Protein AF-A0A1Y2DGF4-F1 (afdb_monomer_lite)

Secondary structure (DSSP, 8-state):
-PPPTTHHHHHHHTS--GGG-TTS-HHHHHHHHHHHHHHHTT--------SS---SS-S-TT-TTTT-HHHHHHHHHHHH-TTPPPS-PPPHHHH---HHHHHHHHHHHHTSSPEEEEEESB-TTT-PBP-HHHHHHHHHHH-TTS-EEEEEE-TTTTTTSSGGG--HHHHTT-TTTEEEEE--TTTTT----

Structure (mmCIF, N/CA/C/O backbone):
data_AF-A0A1Y2DGF4-F1
#
_entry.id   AF-A0A1Y2DGF4-F1
#
loop_
_atom_site.group_PDB
_atom_site.id
_atom_site.type_symbol
_atom_site.label_atom_id
_atom_site.label_alt_id
_atom_site.label_comp_id
_atom_site.label_asym_id
_atom_site.label_entity_id
_atom_site.label_seq_id
_atom_site.pdbx_PDB_ins_code
_atom_site.Cartn_x
_atom_site.Cartn_y
_atom_site.Cartn_z
_atom_site.occupancy
_atom_site.B_iso_or_equiv
_atom_site.auth_seq_id
_atom_site.auth_comp_id
_atom_site.auth_asym_id
_atom_site.auth_atom_id
_atom_site.pdbx_PDB_model_num
ATOM 1 N N . MET A 1 1 ? -1.900 -15.152 -44.836 1.00 53.34 1 MET A N 1
ATOM 2 C CA . MET A 1 1 ? -2.342 -15.127 -43.425 1.00 53.34 1 MET A CA 1
ATOM 3 C C . MET A 1 1 ? -1.909 -13.785 -42.849 1.00 53.34 1 MET A C 1
ATOM 5 O O . MET A 1 1 ? -0.739 -13.458 -42.996 1.00 53.34 1 MET A O 1
ATOM 9 N N . ALA A 1 2 ? -2.824 -12.957 -42.339 1.00 61.41 2 ALA A N 1
ATOM 10 C CA . ALA A 1 2 ? -2.456 -11.648 -41.790 1.00 61.41 2 ALA A CA 1
ATOM 11 C C . ALA A 1 2 ? -1.702 -11.831 -40.462 1.00 61.41 2 ALA A C 1
ATOM 13 O O . ALA A 1 2 ? -2.084 -12.678 -39.655 1.00 61.41 2 ALA A O 1
ATOM 14 N N . LEU A 1 3 ? -0.621 -11.075 -40.256 1.00 63.16 3 LEU A N 1
ATOM 15 C CA . LEU A 1 3 ? 0.126 -11.100 -38.997 1.00 63.16 3 LEU A CA 1
ATOM 16 C C . LEU A 1 3 ? -0.765 -10.578 -37.850 1.00 63.16 3 LEU A C 1
ATOM 18 O O . LEU A 1 3 ? -1.555 -9.658 -38.079 1.00 63.16 3 LEU A O 1
ATOM 22 N N . PRO A 1 4 ? -0.632 -11.113 -36.621 1.00 72.31 4 PRO A N 1
ATOM 23 C CA . PRO A 1 4 ? -1.286 -10.559 -35.441 1.00 72.31 4 PRO A CA 1
ATOM 24 C C . PRO A 1 4 ? -1.007 -9.059 -35.292 1.00 72.31 4 PRO A C 1
ATOM 26 O O . PRO A 1 4 ? 0.100 -8.592 -35.575 1.00 72.31 4 PRO A O 1
ATOM 29 N N . ILE A 1 5 ? -2.002 -8.310 -34.815 1.00 71.25 5 ILE A N 1
ATOM 30 C CA . ILE A 1 5 ? -1.935 -6.851 -34.663 1.00 71.25 5 ILE A CA 1
ATOM 31 C C . ILE A 1 5 ? -0.677 -6.450 -33.868 1.00 71.25 5 ILE A C 1
ATOM 33 O O . ILE A 1 5 ? -0.490 -6.837 -32.713 1.00 71.25 5 ILE A O 1
ATOM 37 N N . GLY A 1 6 ? 0.200 -5.657 -34.492 1.00 71.56 6 GLY A N 1
ATOM 38 C CA . GLY A 1 6 ? 1.413 -5.109 -33.878 1.00 71.56 6 GLY A CA 1
ATOM 39 C C . GLY A 1 6 ? 2.637 -6.031 -33.878 1.00 71.56 6 GLY A C 1
ATOM 40 O O . GLY A 1 6 ? 3.663 -5.652 -33.307 1.00 71.56 6 GLY A O 1
ATOM 41 N N . LEU A 1 7 ? 2.563 -7.218 -34.491 1.00 77.56 7 LEU A N 1
ATOM 42 C CA . LEU A 1 7 ? 3.734 -8.077 -34.693 1.00 77.56 7 LEU A CA 1
ATOM 43 C C . LEU A 1 7 ? 4.700 -7.472 -35.725 1.00 77.56 7 LEU A C 1
ATOM 45 O O . LEU A 1 7 ? 5.907 -7.491 -35.522 1.00 77.56 7 LEU A O 1
ATOM 49 N N . ASP A 1 8 ? 4.172 -6.845 -36.773 1.00 82.75 8 ASP A N 1
ATOM 50 C CA . ASP A 1 8 ? 4.922 -6.127 -37.807 1.00 82.75 8 ASP A CA 1
ATOM 51 C C . ASP A 1 8 ? 5.781 -4.987 -37.230 1.00 82.75 8 ASP A C 1
ATOM 53 O O . ASP A 1 8 ? 6.971 -4.875 -37.533 1.00 82.75 8 ASP A O 1
ATOM 57 N N . LYS A 1 9 ? 5.205 -4.171 -36.338 1.00 81.50 9 LYS A N 1
ATOM 58 C CA . LYS A 1 9 ? 5.926 -3.089 -35.655 1.00 81.50 9 LYS A CA 1
ATOM 59 C C . LYS A 1 9 ? 7.019 -3.620 -34.739 1.00 81.50 9 LYS A C 1
ATOM 61 O O . LYS A 1 9 ? 8.071 -2.997 -34.628 1.00 81.50 9 LYS A O 1
ATOM 66 N N . TRP A 1 10 ? 6.775 -4.747 -34.078 1.00 84.06 10 TRP A N 1
ATOM 67 C CA . TRP A 1 10 ? 7.771 -5.362 -33.209 1.00 84.06 10 TRP A CA 1
ATOM 68 C C . TRP A 1 10 ? 8.920 -5.972 -33.999 1.00 84.06 10 TRP A C 1
ATOM 70 O O . TRP A 1 10 ? 10.062 -5.709 -33.644 1.00 84.06 10 TRP A O 1
ATOM 80 N N . ILE A 1 11 ? 8.635 -6.673 -35.101 1.00 86.19 11 ILE A N 1
ATOM 81 C CA . ILE A 1 11 ? 9.662 -7.213 -36.004 1.00 86.19 11 ILE A CA 1
ATOM 82 C C . ILE A 1 11 ? 10.569 -6.079 -36.495 1.00 86.19 11 ILE A C 1
ATOM 84 O O . ILE A 1 11 ? 11.784 -6.163 -36.360 1.00 86.19 11 ILE A O 1
ATOM 88 N N . ARG A 1 12 ? 9.986 -4.964 -36.956 1.00 86.56 12 ARG A N 1
ATOM 89 C CA . ARG A 1 12 ? 10.761 -3.783 -37.383 1.00 86.56 12 ARG A CA 1
ATOM 90 C C . ARG A 1 12 ? 11.595 -3.169 -36.261 1.00 86.56 12 ARG A C 1
ATOM 92 O O . ARG A 1 12 ? 12.632 -2.568 -36.519 1.00 86.56 12 ARG A O 1
ATOM 99 N N . ALA A 1 13 ? 11.147 -3.275 -35.012 1.00 86.12 13 ALA A N 1
ATOM 100 C CA . ALA A 1 13 ? 11.909 -2.773 -33.876 1.00 86.12 13 ALA A CA 1
ATOM 101 C C . ALA A 1 13 ? 13.149 -3.624 -33.561 1.00 86.12 13 ALA A C 1
ATOM 103 O O . ALA A 1 13 ? 14.100 -3.079 -32.999 1.00 86.12 13 ALA A O 1
ATOM 104 N N . GLN A 1 14 ? 13.151 -4.906 -33.948 1.00 90.19 14 GLN A N 1
ATOM 105 C CA . GLN A 1 14 ? 14.301 -5.808 -33.821 1.00 90.19 14 GLN A CA 1
ATOM 106 C C . GLN A 1 14 ? 15.325 -5.639 -34.960 1.00 90.19 14 GLN A C 1
ATOM 108 O O . GLN A 1 14 ? 16.339 -6.323 -34.979 1.00 90.19 14 GLN A O 1
ATOM 113 N N . GLU A 1 15 ? 15.110 -4.738 -35.922 1.00 90.94 15 GLU A N 1
ATOM 114 C CA . GLU A 1 15 ? 16.105 -4.497 -36.972 1.00 90.94 15 GLU A CA 1
ATOM 115 C C . GLU A 1 15 ? 17.301 -3.690 -36.439 1.00 90.94 15 GLU A C 1
ATOM 117 O O . GLU A 1 15 ? 17.084 -2.608 -35.877 1.00 90.94 15 GLU A O 1
ATOM 122 N N . PRO A 1 16 ? 18.551 -4.142 -36.668 1.00 90.31 16 PRO A N 1
ATOM 123 C CA . PRO A 1 16 ? 19.740 -3.395 -36.280 1.00 90.31 16 PRO A CA 1
ATOM 124 C C . PRO A 1 16 ? 19.754 -1.968 -36.838 1.00 90.31 16 PRO A C 1
ATOM 126 O O . PRO A 1 16 ? 19.434 -1.731 -38.013 1.00 90.31 16 PRO A O 1
ATOM 129 N N . ARG A 1 17 ? 20.136 -1.002 -36.000 1.00 89.25 17 ARG A N 1
ATOM 130 C CA . ARG A 1 17 ? 20.116 0.431 -36.337 1.00 89.25 17 ARG A CA 1
ATOM 131 C C . ARG A 1 17 ? 21.494 1.040 -36.498 1.00 89.25 17 ARG A C 1
ATOM 133 O O . ARG A 1 17 ? 21.627 1.964 -37.303 1.00 89.25 17 ARG A O 1
ATOM 140 N N . LEU A 1 18 ? 22.512 0.509 -35.826 1.00 86.56 18 LEU A N 1
ATOM 141 C CA . LEU A 1 18 ? 23.878 1.022 -35.894 1.00 86.56 18 LEU A CA 1
ATOM 142 C C . LEU A 1 18 ? 24.395 1.193 -37.339 1.00 86.56 18 LEU A C 1
ATOM 144 O O . LEU A 1 18 ? 24.960 2.252 -37.632 1.00 86.56 18 LEU A O 1
ATOM 148 N N . PRO A 1 19 ? 24.138 0.267 -38.296 1.00 84.94 19 PRO A N 1
ATOM 149 C CA . PRO A 1 19 ? 24.599 0.428 -39.679 1.00 84.94 19 PRO A CA 1
ATOM 150 C C . PRO A 1 19 ? 24.060 1.682 -40.386 1.00 84.94 19 PRO A C 1
ATOM 152 O O . PRO A 1 19 ? 24.674 2.160 -41.342 1.00 84.94 19 PRO A O 1
ATOM 155 N N . LYS A 1 20 ? 22.926 2.219 -39.917 1.00 85.88 20 LYS A N 1
ATOM 156 C CA . LYS A 1 20 ? 22.228 3.385 -40.478 1.00 85.88 20 LYS A CA 1
ATOM 157 C C . LYS A 1 20 ? 22.642 4.708 -39.804 1.00 85.88 20 LYS A C 1
ATOM 159 O O . LYS A 1 20 ? 22.136 5.754 -40.191 1.00 85.88 20 LYS A O 1
ATOM 164 N N . MET A 1 21 ? 23.550 4.686 -38.819 1.00 85.62 21 MET A N 1
ATOM 165 C CA . MET A 1 21 ? 23.861 5.830 -37.939 1.00 85.62 21 MET A CA 1
ATOM 166 C C . MET A 1 21 ? 25.305 6.338 -38.043 1.00 85.62 21 MET A C 1
ATOM 168 O O . MET A 1 21 ? 25.884 6.799 -37.060 1.00 85.62 21 MET A O 1
ATOM 172 N N . ARG A 1 22 ? 25.903 6.275 -39.238 1.00 81.00 22 ARG A N 1
ATOM 173 C CA . ARG A 1 22 ? 27.315 6.646 -39.461 1.00 81.00 22 ARG A CA 1
ATOM 174 C C . ARG A 1 22 ? 27.638 8.079 -39.018 1.00 81.00 22 ARG A C 1
ATOM 176 O O . ARG A 1 22 ? 28.658 8.277 -38.358 1.00 81.00 22 ARG A O 1
ATOM 183 N N . ASP A 1 23 ? 26.723 9.013 -39.271 1.00 90.19 23 ASP A N 1
ATOM 184 C CA . ASP A 1 23 ? 26.892 10.448 -38.993 1.00 90.19 23 ASP A CA 1
ATOM 185 C C . ASP A 1 23 ? 26.327 10.891 -37.630 1.00 90.19 23 ASP A C 1
ATOM 187 O O . ASP A 1 23 ? 26.356 12.072 -37.287 1.00 90.19 23 ASP A O 1
ATOM 191 N N . ALA A 1 24 ? 25.797 9.959 -36.830 1.00 90.38 24 ALA A N 1
ATOM 192 C CA . ALA A 1 24 ? 25.250 10.282 -35.518 1.00 90.38 24 ALA A CA 1
ATOM 193 C C . ALA A 1 24 ? 26.368 10.519 -34.478 1.00 90.38 24 ALA A C 1
ATOM 195 O O . ALA A 1 24 ? 27.429 9.886 -34.552 1.00 90.38 24 ALA A O 1
ATOM 196 N N . PRO A 1 25 ? 26.134 11.371 -33.459 1.00 95.19 25 PRO A N 1
ATOM 197 C CA . PRO A 1 25 ? 27.077 11.551 -32.361 1.00 95.19 25 PRO A CA 1
ATOM 198 C C . PRO A 1 25 ? 27.416 10.229 -31.660 1.00 95.19 25 PRO A C 1
ATOM 200 O O . PRO A 1 25 ? 26.565 9.348 -31.522 1.00 95.19 25 PRO A O 1
ATOM 203 N N . VAL A 1 26 ? 28.652 10.124 -31.157 1.00 92.31 26 VAL A N 1
ATOM 204 C CA . VAL A 1 26 ? 29.209 8.903 -30.539 1.00 92.31 26 VAL A CA 1
ATOM 205 C C . VAL A 1 26 ? 28.278 8.306 -29.481 1.00 92.31 26 VAL A C 1
ATOM 207 O O . VAL A 1 26 ? 28.041 7.105 -29.502 1.00 92.31 26 VAL A O 1
ATOM 210 N N . PHE A 1 27 ? 27.693 9.139 -28.617 1.00 94.12 27 PHE A N 1
ATOM 211 C CA . PHE A 1 27 ? 26.750 8.697 -27.586 1.00 94.12 27 PHE A CA 1
ATOM 212 C C . PHE A 1 27 ? 25.595 7.854 -28.153 1.00 94.12 27 PHE A C 1
ATOM 214 O O . PHE A 1 27 ? 25.332 6.758 -27.664 1.00 94.12 27 PHE A O 1
ATOM 221 N N . TYR A 1 28 ? 24.939 8.331 -29.214 1.00 92.62 28 TYR A N 1
ATOM 222 C CA . TYR A 1 28 ? 23.804 7.631 -29.818 1.00 92.62 28 TYR A CA 1
ATOM 223 C C . TYR A 1 28 ? 24.230 6.347 -30.528 1.00 92.62 28 TYR A C 1
ATOM 225 O O . TYR A 1 28 ? 23.486 5.371 -30.514 1.00 92.62 28 TYR A O 1
ATOM 233 N N . ARG A 1 29 ? 25.434 6.324 -31.110 1.00 91.75 29 ARG A N 1
ATOM 234 C CA . ARG A 1 29 ? 25.989 5.110 -31.723 1.00 91.75 29 ARG A CA 1
ATOM 235 C C . ARG A 1 29 ? 26.278 4.042 -30.670 1.00 91.75 29 ARG A C 1
ATOM 237 O O . ARG A 1 29 ? 25.837 2.916 -30.845 1.00 91.75 29 ARG A O 1
ATOM 244 N N . ASN A 1 30 ? 26.907 4.404 -29.552 1.00 92.12 30 ASN A N 1
ATOM 245 C CA . ASN A 1 30 ? 27.190 3.468 -28.455 1.00 92.12 30 ASN A CA 1
ATOM 246 C C . ASN A 1 30 ? 25.897 2.928 -27.817 1.00 92.12 30 ASN A C 1
ATOM 248 O O . ASN A 1 30 ? 25.802 1.751 -27.457 1.00 92.12 30 ASN A O 1
ATOM 252 N N . LEU A 1 31 ? 24.877 3.786 -27.693 1.00 91.94 31 LEU A N 1
ATOM 253 C CA . LEU A 1 31 ? 23.556 3.371 -27.232 1.00 91.94 31 LEU A CA 1
ATOM 254 C C . LEU A 1 31 ? 22.938 2.346 -28.193 1.00 91.94 31 LEU A C 1
ATOM 256 O O . LEU A 1 31 ? 22.483 1.295 -27.752 1.00 91.94 31 LEU A O 1
ATOM 260 N N . GLU A 1 32 ? 22.941 2.626 -29.496 1.00 93.19 32 GLU A N 1
ATOM 261 C CA . GLU A 1 32 ? 22.335 1.743 -30.498 1.00 93.19 32 GLU A CA 1
ATOM 262 C C . GLU A 1 32 ? 23.140 0.462 -30.729 1.00 93.19 32 GLU A C 1
ATOM 264 O O . GLU A 1 32 ? 22.536 -0.565 -30.994 1.00 93.19 32 GLU A O 1
ATOM 269 N N . GLU A 1 33 ? 24.456 0.466 -30.517 1.00 91.69 33 GLU A N 1
ATOM 270 C CA . GLU A 1 33 ? 25.280 -0.748 -30.450 1.00 91.69 33 GLU A CA 1
ATOM 271 C C . GLU A 1 33 ? 24.840 -1.665 -29.295 1.00 91.69 33 GLU A C 1
ATOM 273 O O . GLU A 1 33 ? 24.605 -2.859 -29.490 1.00 91.69 33 GLU A O 1
ATOM 278 N N . THR A 1 34 ? 24.620 -1.097 -28.103 1.00 90.56 34 THR A N 1
ATOM 279 C CA . THR A 1 34 ? 24.113 -1.848 -26.940 1.00 90.56 34 THR A CA 1
ATOM 280 C C . THR A 1 34 ? 22.689 -2.368 -27.176 1.00 90.56 34 THR A C 1
ATOM 282 O O . THR A 1 34 ? 22.331 -3.467 -26.748 1.00 90.56 34 THR A O 1
ATOM 285 N N . LEU A 1 35 ? 21.844 -1.582 -27.851 1.00 92.00 35 LEU A N 1
ATOM 286 C CA . LEU A 1 35 ? 20.483 -1.994 -28.194 1.00 92.00 35 LEU A CA 1
ATOM 287 C C . LEU A 1 35 ? 20.460 -3.028 -29.327 1.00 92.00 35 LEU A C 1
ATOM 289 O O . LEU A 1 35 ? 19.627 -3.930 -29.280 1.00 92.00 35 LEU A O 1
ATOM 293 N N . ASP A 1 36 ? 21.373 -2.952 -30.297 1.00 93.31 36 ASP A N 1
ATOM 294 C CA . ASP A 1 36 ? 21.497 -3.908 -31.402 1.00 93.31 36 ASP A CA 1
ATOM 295 C C . ASP A 1 36 ? 21.859 -5.310 -30.900 1.00 93.31 36 ASP A C 1
ATOM 297 O O . ASP A 1 36 ? 21.326 -6.287 -31.425 1.00 93.31 36 ASP A O 1
ATOM 301 N N . ALA A 1 37 ? 22.648 -5.420 -29.825 1.00 91.56 37 ALA A N 1
ATOM 302 C CA . ALA A 1 37 ? 22.869 -6.696 -29.141 1.00 91.56 37 ALA A CA 1
ATOM 303 C C . ALA A 1 37 ? 21.542 -7.327 -28.670 1.00 91.56 37 ALA A C 1
ATOM 305 O O . ALA A 1 37 ? 21.278 -8.499 -28.928 1.00 91.56 37 ALA A O 1
ATOM 306 N N . ARG A 1 38 ? 20.642 -6.531 -28.072 1.00 90.44 38 ARG A N 1
ATOM 307 C CA . ARG A 1 38 ? 19.304 -7.006 -27.665 1.00 90.44 38 ARG A CA 1
ATOM 308 C C . ARG A 1 38 ? 18.395 -7.304 -28.855 1.00 90.44 38 ARG A C 1
ATOM 310 O O . ARG A 1 38 ? 17.594 -8.230 -28.782 1.00 90.44 38 ARG A O 1
ATOM 317 N N . ARG A 1 39 ? 18.492 -6.529 -29.937 1.00 92.75 39 ARG A N 1
ATOM 318 C CA . ARG A 1 39 ? 17.731 -6.746 -31.178 1.00 92.75 39 ARG A CA 1
ATOM 319 C C . ARG A 1 39 ? 18.105 -8.057 -31.864 1.00 92.75 39 ARG A C 1
ATOM 321 O O . ARG A 1 39 ? 17.214 -8.776 -32.301 1.00 92.75 39 ARG A O 1
ATOM 328 N N . ALA A 1 40 ? 19.396 -8.392 -31.903 1.00 90.38 40 ALA A N 1
ATOM 329 C CA . ALA A 1 40 ? 19.886 -9.658 -32.450 1.00 90.38 40 ALA A CA 1
ATOM 330 C C . ALA A 1 40 ? 19.311 -10.875 -31.701 1.00 90.38 40 ALA A C 1
ATOM 332 O O . ALA A 1 40 ? 19.017 -11.900 -32.313 1.00 90.38 40 ALA A O 1
ATOM 333 N N . GLU A 1 41 ? 19.076 -10.734 -30.395 1.00 92.62 41 GLU A N 1
ATOM 334 C CA . GLU A 1 41 ? 18.418 -11.737 -29.546 1.00 92.62 41 GLU A CA 1
ATOM 335 C C . GLU A 1 41 ? 16.879 -11.644 -29.555 1.00 92.62 41 GLU A C 1
ATOM 337 O O . GLU A 1 41 ? 16.208 -12.396 -28.851 1.00 92.62 41 GLU A O 1
ATOM 342 N N . ASN A 1 42 ? 16.293 -10.731 -30.338 1.00 88.56 42 ASN A N 1
ATOM 343 C CA . ASN A 1 42 ? 14.861 -10.406 -30.340 1.00 88.56 42 ASN A CA 1
ATOM 344 C C . ASN A 1 42 ? 14.302 -9.993 -28.961 1.00 88.56 42 ASN A C 1
ATOM 346 O O . ASN A 1 42 ? 13.117 -10.164 -28.676 1.00 88.56 42 ASN A O 1
ATOM 350 N N . ASN A 1 43 ? 15.148 -9.436 -28.096 1.00 89.12 43 ASN A N 1
ATOM 351 C CA . ASN A 1 43 ? 14.821 -9.068 -26.720 1.00 89.12 43 ASN A CA 1
ATOM 352 C C . ASN A 1 43 ? 14.674 -7.547 -26.532 1.00 89.12 43 ASN A C 1
ATOM 354 O O . ASN A 1 43 ? 14.657 -7.034 -25.410 1.00 89.12 43 ASN A O 1
ATOM 358 N N . LEU A 1 44 ? 14.578 -6.774 -27.621 1.00 89.25 44 LEU A N 1
ATOM 359 C CA . LEU A 1 44 ? 14.290 -5.352 -27.492 1.00 89.25 44 LEU A CA 1
ATOM 360 C C . LEU A 1 44 ? 12.809 -5.148 -27.146 1.00 89.25 44 LEU A C 1
ATOM 362 O O . LEU A 1 44 ? 11.915 -5.370 -27.970 1.00 89.25 44 LEU A O 1
ATOM 366 N N . ILE A 1 45 ? 12.557 -4.667 -25.929 1.00 84.56 45 ILE A N 1
ATOM 367 C CA . ILE A 1 45 ? 11.222 -4.273 -25.477 1.00 84.56 45 ILE A CA 1
ATOM 368 C C . ILE A 1 45 ? 10.860 -2.929 -26.109 1.00 84.56 45 ILE A C 1
ATOM 370 O O . ILE A 1 45 ? 11.594 -1.949 -25.993 1.00 84.56 45 ILE A O 1
ATOM 374 N N . THR A 1 46 ? 9.697 -2.871 -26.753 1.00 80.75 46 THR A N 1
ATOM 375 C CA . THR A 1 46 ? 9.122 -1.626 -27.263 1.00 80.75 46 THR A CA 1
ATOM 376 C C . THR A 1 46 ? 7.856 -1.265 -26.511 1.00 80.75 46 THR A C 1
ATOM 378 O O . THR 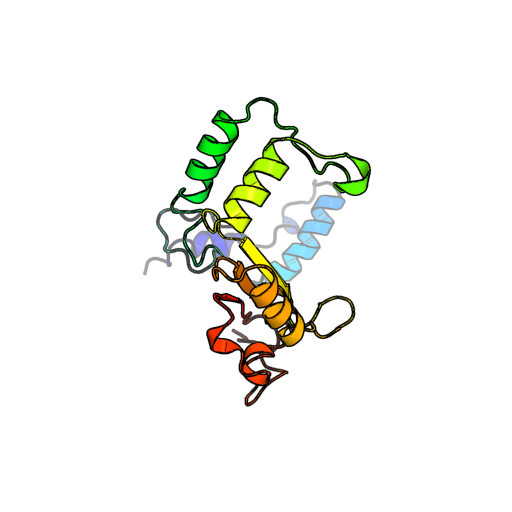A 1 46 ? 6.945 -2.082 -26.368 1.00 80.75 46 THR A O 1
ATOM 381 N N . LEU A 1 47 ? 7.790 -0.013 -26.054 1.00 80.56 47 LEU A N 1
ATOM 382 C CA . LEU A 1 47 ? 6.570 0.548 -25.494 1.00 80.56 47 LEU A CA 1
ATOM 383 C C . LEU A 1 47 ? 5.502 0.593 -26.586 1.00 80.56 47 LEU A C 1
ATOM 385 O O . LEU A 1 47 ? 5.750 1.041 -27.708 1.00 80.56 47 LEU A O 1
ATOM 389 N N . ARG A 1 48 ? 4.306 0.110 -26.258 1.00 74.12 48 ARG A N 1
ATOM 390 C CA . ARG A 1 48 ? 3.159 0.136 -27.162 1.00 74.12 48 ARG A CA 1
ATOM 391 C C . ARG A 1 48 ? 2.049 0.929 -26.511 1.00 74.12 48 ARG A C 1
ATOM 393 O O . ARG A 1 48 ? 1.653 0.627 -25.391 1.00 74.12 48 ARG A O 1
ATOM 400 N N . THR A 1 49 ? 1.506 1.886 -27.246 1.00 73.25 49 THR A N 1
ATOM 401 C CA . THR A 1 49 ? 0.204 2.450 -26.915 1.00 73.25 49 THR A CA 1
ATOM 402 C C . THR A 1 49 ? -0.852 1.433 -27.327 1.00 73.25 49 THR A C 1
ATOM 404 O O . THR A 1 49 ? -0.922 1.022 -28.487 1.00 73.25 49 THR A O 1
ATOM 407 N N . ARG A 1 50 ? -1.640 0.963 -26.362 1.00 68.69 50 ARG A N 1
ATOM 408 C CA . ARG A 1 50 ? -2.825 0.152 -26.638 1.00 68.69 50 ARG A CA 1
ATOM 409 C C . ARG A 1 50 ? -4.049 1.043 -26.484 1.00 68.69 50 ARG A C 1
ATOM 411 O O . ARG A 1 50 ? -4.132 1.811 -25.533 1.00 68.69 50 ARG A O 1
ATOM 418 N N . LYS A 1 51 ? -4.959 0.953 -27.446 1.00 68.12 51 LYS A N 1
ATOM 419 C CA . LYS A 1 51 ? -6.334 1.434 -27.316 1.00 68.12 51 LYS A CA 1
ATOM 420 C C . LYS A 1 51 ? -7.212 0.188 -27.242 1.00 68.12 51 LYS A C 1
ATOM 422 O O . LYS A 1 51 ? -6.915 -0.781 -27.939 1.00 68.12 51 LYS A O 1
ATOM 427 N N . ASP A 1 52 ? -8.211 0.207 -26.368 1.00 73.38 52 ASP A N 1
ATOM 428 C CA . ASP A 1 52 ? -9.254 -0.824 -26.282 1.00 73.38 52 ASP A CA 1
ATOM 429 C C . ASP A 1 52 ? -8.749 -2.240 -25.923 1.00 73.38 52 ASP A C 1
ATOM 431 O O . ASP A 1 52 ? -9.155 -3.236 -26.519 1.00 73.38 52 ASP A O 1
ATOM 435 N N . SER A 1 53 ? -7.842 -2.355 -24.944 1.00 75.38 53 SER A N 1
ATOM 436 C CA . SER A 1 53 ? -7.402 -3.651 -24.403 1.00 75.38 53 SER A CA 1
ATOM 437 C C . SER A 1 53 ? -7.743 -3.790 -22.926 1.00 75.38 53 SER A C 1
ATOM 439 O O . SER A 1 53 ? -7.552 -2.836 -22.178 1.00 75.38 53 SER A O 1
ATOM 441 N N . TYR A 1 54 ? -8.152 -4.988 -22.504 1.00 79.00 54 TYR A N 1
ATOM 442 C CA . TYR A 1 54 ? -8.304 -5.317 -21.087 1.00 79.00 54 TYR A CA 1
ATOM 443 C C . TYR A 1 54 ? -6.978 -5.149 -20.340 1.00 79.00 54 TYR A C 1
ATOM 445 O O . TYR A 1 54 ? -5.922 -5.585 -20.818 1.00 79.00 54 TYR A O 1
ATOM 453 N N . ASP A 1 55 ? -7.054 -4.505 -19.182 1.00 72.12 55 ASP A N 1
ATOM 454 C CA . ASP A 1 55 ? -5.914 -4.251 -18.320 1.00 72.12 55 ASP A CA 1
ATOM 455 C C . ASP A 1 55 ? -5.669 -5.450 -17.398 1.00 72.12 55 ASP A C 1
ATOM 457 O O . ASP A 1 55 ? -6.478 -5.770 -16.533 1.00 72.12 55 ASP A O 1
ATOM 461 N N . PHE A 1 56 ? -4.550 -6.133 -17.625 1.00 73.50 56 PHE A N 1
ATOM 462 C CA . PHE A 1 56 ? -4.064 -7.235 -16.792 1.00 73.50 56 PHE A CA 1
ATOM 463 C C . PHE A 1 56 ? -2.737 -6.883 -16.102 1.00 73.50 56 PHE A C 1
ATOM 465 O O . PHE A 1 56 ? -2.027 -7.778 -15.645 1.00 73.50 56 PHE A O 1
ATOM 472 N N . PHE A 1 57 ? -2.346 -5.606 -16.106 1.00 70.69 57 PHE A N 1
ATOM 473 C CA . PHE A 1 57 ? -1.023 -5.158 -15.663 1.00 70.69 57 PHE A CA 1
ATOM 474 C C . PHE A 1 57 ? -1.082 -4.030 -14.636 1.00 70.69 57 PHE A C 1
ATOM 476 O O . PHE A 1 57 ? -0.091 -3.818 -13.938 1.00 70.69 57 PHE A O 1
ATOM 483 N N . SER A 1 58 ? -2.191 -3.291 -14.556 1.00 69.38 58 SER A N 1
ATOM 484 C CA . SER A 1 58 ? -2.376 -2.278 -13.525 1.00 69.38 58 SER A CA 1
ATOM 485 C C . SER A 1 58 ? -2.416 -2.904 -12.136 1.00 69.38 58 SER A C 1
ATOM 487 O O . SER A 1 58 ? -2.960 -3.988 -11.925 1.00 69.38 58 SER A O 1
ATOM 489 N N . ASN A 1 59 ? -1.845 -2.170 -11.182 1.00 67.44 59 ASN A N 1
ATOM 490 C CA . ASN A 1 59 ? -1.924 -2.481 -9.761 1.00 67.44 59 ASN A CA 1
ATOM 491 C C . ASN A 1 59 ? -3.211 -1.924 -9.119 1.00 67.44 59 ASN A C 1
ATOM 493 O O . ASN A 1 59 ? -3.363 -1.997 -7.902 1.00 67.44 59 ASN A O 1
ATOM 497 N N . ASP A 1 60 ? -4.136 -1.358 -9.903 1.00 74.12 60 ASP A N 1
ATOM 498 C CA . ASP A 1 60 ? -5.423 -0.840 -9.425 1.00 74.12 60 ASP A CA 1
ATOM 499 C C . ASP A 1 60 ? -6.453 -1.966 -9.213 1.00 74.12 60 ASP A C 1
ATOM 501 O O . ASP A 1 60 ? -7.543 -1.985 -9.782 1.00 74.12 60 ASP A O 1
ATOM 505 N N . PHE A 1 61 ? -6.095 -2.947 -8.383 1.00 67.75 61 PHE A N 1
ATOM 506 C CA . PHE A 1 61 ? -6.911 -4.140 -8.124 1.00 67.75 61 PHE A CA 1
ATOM 507 C C . PHE A 1 61 ? -8.297 -3.815 -7.555 1.00 67.75 61 PHE A C 1
ATOM 509 O O . PHE A 1 61 ? -9.250 -4.556 -7.781 1.00 67.75 61 PHE A O 1
ATOM 516 N N . LEU A 1 62 ? -8.401 -2.712 -6.813 1.00 76.56 62 LEU A N 1
ATOM 517 C CA . LEU A 1 62 ? -9.644 -2.241 -6.207 1.00 76.56 62 LEU A CA 1
ATOM 518 C C . LEU A 1 62 ? -10.398 -1.239 -7.085 1.00 76.56 62 LEU A C 1
ATOM 520 O O . LEU A 1 62 ? -11.454 -0.759 -6.678 1.00 76.56 62 LEU A O 1
ATOM 524 N N . SER A 1 63 ? -9.869 -0.913 -8.268 1.00 80.50 63 SER A N 1
ATOM 525 C CA . SER A 1 63 ? -10.440 0.100 -9.157 1.00 80.50 63 SER A CA 1
ATOM 526 C C . SER A 1 63 ? -10.619 1.467 -8.477 1.00 80.50 63 SER A C 1
ATOM 528 O O . SER A 1 63 ? -11.547 2.202 -8.806 1.00 80.50 63 SER A O 1
ATOM 530 N N . LEU A 1 64 ? -9.786 1.822 -7.491 1.00 79.06 64 LEU A N 1
ATOM 531 C CA . LEU A 1 64 ? -9.912 3.093 -6.764 1.00 79.06 64 LEU A CA 1
ATOM 532 C C . LEU A 1 64 ? -9.474 4.276 -7.627 1.00 79.06 64 LEU A C 1
ATOM 534 O O . LEU A 1 64 ? -10.021 5.371 -7.489 1.00 79.06 64 LEU A O 1
ATOM 538 N N . GLU A 1 65 ? -8.511 4.053 -8.522 1.00 81.19 65 GLU A N 1
ATOM 539 C CA . GLU A 1 65 ? -8.104 5.045 -9.514 1.00 81.19 65 GLU A CA 1
ATOM 540 C C . GLU A 1 65 ? -9.129 5.098 -10.649 1.00 81.19 65 GLU A C 1
ATOM 542 O O . GLU A 1 65 ? -9.703 6.160 -10.908 1.00 81.19 65 GLU A O 1
ATOM 547 N N . ALA A 1 66 ? -9.446 3.943 -11.240 1.00 84.38 66 ALA A N 1
ATOM 548 C CA . ALA A 1 66 ? -10.321 3.856 -12.403 1.00 84.38 66 ALA A CA 1
ATOM 549 C C . ALA A 1 66 ? -11.769 4.289 -12.110 1.00 84.38 66 ALA A C 1
ATOM 551 O O . ALA A 1 66 ? -12.424 4.874 -12.974 1.00 84.38 66 ALA A O 1
ATOM 552 N N . SER A 1 67 ? -12.277 4.030 -10.898 1.00 90.06 67 SER A N 1
ATOM 553 C CA . SER A 1 67 ? -13.619 4.472 -10.483 1.00 90.06 67 SER A CA 1
ATOM 554 C C . SER A 1 67 ? -13.714 5.981 -10.283 1.00 90.06 67 SER A C 1
ATOM 556 O O . SER A 1 67 ? -14.812 6.526 -10.308 1.00 90.06 67 SER A O 1
ATOM 558 N N . GLY A 1 68 ? -12.590 6.661 -10.043 1.00 89.19 68 GLY A N 1
ATOM 559 C CA . GLY A 1 68 ? -12.572 8.070 -9.676 1.00 89.19 68 GLY A CA 1
ATOM 560 C C . GLY A 1 68 ? -13.115 8.372 -8.276 1.00 89.19 68 GLY A C 1
ATOM 561 O O . GLY A 1 68 ? -13.035 9.527 -7.874 1.00 89.19 68 GLY A O 1
ATOM 562 N N . MET A 1 69 ? -13.585 7.380 -7.507 1.00 88.25 69 MET A N 1
ATOM 563 C CA . MET A 1 69 ? -14.192 7.599 -6.184 1.00 88.25 69 MET A CA 1
ATOM 564 C C . MET A 1 69 ? -13.236 8.310 -5.225 1.00 88.25 69 MET A C 1
ATOM 566 O O . MET A 1 69 ? -13.612 9.270 -4.559 1.00 88.25 69 MET A O 1
ATOM 570 N N . LEU A 1 70 ? -11.972 7.873 -5.185 1.00 86.62 70 LEU A N 1
ATOM 571 C CA . LEU A 1 70 ? -10.961 8.506 -4.338 1.00 86.62 70 LEU A CA 1
ATOM 572 C C . LEU A 1 70 ? -10.653 9.932 -4.806 1.00 86.62 70 LEU A C 1
ATOM 574 O O . LEU A 1 70 ? -10.436 10.821 -3.990 1.00 86.62 70 LEU A O 1
ATOM 578 N N . ARG A 1 71 ? -10.653 10.156 -6.124 1.00 91.56 71 ARG A N 1
ATOM 579 C CA . ARG A 1 71 ? -10.410 11.470 -6.725 1.00 91.56 71 ARG A CA 1
ATOM 580 C C . ARG A 1 71 ? -11.545 12.446 -6.413 1.00 91.56 71 ARG A C 1
ATOM 582 O O . ARG A 1 71 ? -11.268 13.596 -6.099 1.00 91.56 71 ARG A O 1
ATOM 589 N N . GLU A 1 72 ? -12.792 12.001 -6.509 1.00 93.81 72 GLU A N 1
ATOM 590 C CA . GLU A 1 72 ? -13.974 12.803 -6.181 1.00 93.81 72 GLU A CA 1
ATOM 591 C C . GLU A 1 72 ? -13.988 13.165 -4.697 1.00 93.81 72 GLU A C 1
ATOM 593 O O . GLU A 1 72 ? -13.993 14.351 -4.378 1.00 93.81 72 GLU A O 1
ATOM 598 N N . ALA A 1 73 ? -13.841 12.176 -3.809 1.00 89.94 73 ALA A N 1
ATOM 599 C CA . ALA A 1 73 ? -13.750 12.414 -2.369 1.00 89.94 73 ALA A CA 1
ATOM 600 C C . ALA A 1 73 ? -12.592 13.363 -2.011 1.00 89.94 73 ALA A C 1
ATOM 602 O O . ALA A 1 73 ? -12.742 14.257 -1.183 1.00 89.94 73 ALA A O 1
ATOM 603 N N . PHE A 1 74 ? -11.442 13.213 -2.674 1.00 90.19 74 PHE A N 1
ATOM 604 C CA . PHE A 1 74 ? -10.307 14.114 -2.496 1.00 90.19 74 PHE A CA 1
ATOM 605 C C . PHE A 1 74 ? -10.635 15.551 -2.919 1.00 90.19 74 PHE A C 1
ATOM 607 O O . PHE A 1 74 ? -10.309 16.487 -2.195 1.00 90.19 74 PHE A O 1
ATOM 614 N N . PHE A 1 75 ? -11.286 15.753 -4.068 1.00 92.75 75 PHE A N 1
ATOM 615 C CA . PHE A 1 75 ? -11.659 17.096 -4.518 1.00 92.75 75 PHE A CA 1
ATOM 616 C C . PHE A 1 75 ? -12.740 17.744 -3.650 1.00 92.75 75 PHE A C 1
ATOM 618 O O . PHE A 1 75 ? -12.670 18.951 -3.423 1.00 92.75 75 PHE A O 1
ATOM 625 N N . GLU A 1 76 ? -13.704 16.972 -3.151 1.00 93.06 76 GLU A N 1
ATOM 626 C CA . GLU A 1 76 ? -14.704 17.452 -2.191 1.00 93.06 76 GLU A CA 1
ATOM 627 C C . GLU A 1 76 ? -14.038 17.929 -0.896 1.00 93.06 76 GLU A C 1
ATOM 629 O O . GLU A 1 76 ? -14.300 19.042 -0.441 1.00 93.06 76 GLU A O 1
ATOM 634 N N . GLU A 1 77 ? -13.105 17.144 -0.356 1.00 89.88 77 GLU A N 1
ATOM 635 C CA . GLU A 1 77 ? -12.339 17.508 0.837 1.00 89.88 77 GLU A CA 1
ATOM 636 C C . GLU A 1 77 ? -11.477 18.761 0.584 1.00 89.88 77 GLU A C 1
ATOM 638 O O . GLU A 1 77 ? -11.497 19.711 1.364 1.00 89.88 77 GLU A O 1
ATOM 643 N N . LEU A 1 78 ? -10.783 18.843 -0.558 1.00 89.69 78 LEU A N 1
ATOM 644 C CA . LEU A 1 78 ? -10.015 20.040 -0.924 1.00 89.69 78 LEU A CA 1
ATOM 645 C C . LEU A 1 78 ? -10.884 21.298 -1.038 1.00 89.69 78 LEU A C 1
ATOM 647 O O . LEU A 1 78 ? -10.429 22.390 -0.689 1.00 89.69 78 LEU A O 1
ATOM 651 N N . ALA A 1 79 ? -12.119 21.164 -1.525 1.00 91.06 79 ALA A N 1
ATOM 652 C CA . ALA A 1 79 ? -13.049 22.282 -1.628 1.00 91.06 79 ALA A CA 1
ATOM 653 C C . ALA A 1 79 ? -13.475 22.815 -0.248 1.00 91.06 79 ALA A C 1
ATOM 655 O O . ALA A 1 79 ? -13.722 24.015 -0.117 1.00 91.06 79 ALA A O 1
ATOM 656 N N . LEU A 1 80 ? -13.512 21.957 0.780 1.00 89.31 80 LEU A N 1
ATOM 657 C CA . LEU A 1 80 ? -13.766 22.353 2.170 1.00 89.31 80 LEU A CA 1
ATOM 658 C C . LEU A 1 80 ? -12.569 23.086 2.799 1.00 89.31 80 LEU A C 1
ATOM 660 O O . LEU A 1 80 ? -12.763 23.963 3.642 1.00 89.31 80 LEU A O 1
ATOM 664 N N . TYR A 1 81 ? -11.344 22.785 2.354 1.00 86.69 81 TYR A N 1
ATOM 665 C CA . TYR A 1 81 ? -10.101 23.326 2.917 1.00 86.69 81 TYR A CA 1
ATOM 666 C C . TYR A 1 81 ? -9.225 24.033 1.864 1.00 86.69 81 TYR A C 1
ATOM 668 O O . TYR A 1 81 ? -8.091 23.620 1.619 1.00 86.69 81 TYR A O 1
ATOM 676 N N . PRO A 1 82 ? -9.669 25.162 1.277 1.00 82.56 82 PRO A N 1
ATOM 677 C CA . PRO A 1 82 ? -8.964 25.832 0.175 1.00 82.56 82 PRO A CA 1
ATOM 678 C C . PRO A 1 82 ? -7.586 26.403 0.557 1.00 82.56 82 PRO A C 1
ATOM 680 O O . PRO A 1 82 ? -6.781 26.712 -0.317 1.00 82.56 82 PRO A O 1
ATOM 683 N N . GLY A 1 83 ? -7.306 26.558 1.856 1.00 79.56 83 GLY A N 1
ATOM 684 C CA . GLY A 1 83 ? -6.029 27.045 2.388 1.00 79.56 83 GLY A CA 1
ATOM 685 C C . GLY A 1 83 ? -4.982 25.958 2.653 1.00 79.56 83 GLY A C 1
ATOM 686 O O . GLY A 1 83 ? -3.984 26.238 3.321 1.00 79.56 83 GLY A O 1
ATOM 687 N N . PHE A 1 84 ? -5.206 24.720 2.201 1.00 77.69 84 PHE A N 1
ATOM 688 C CA . PHE A 1 84 ? -4.265 23.623 2.417 1.00 77.69 84 PHE A CA 1
ATOM 689 C C . PHE A 1 84 ? -2.901 23.897 1.762 1.00 77.69 84 PHE A C 1
ATOM 691 O O . PHE A 1 84 ? -2.795 24.493 0.688 1.00 77.69 84 PHE A O 1
ATOM 698 N N . LYS A 1 85 ? -1.825 23.449 2.413 1.00 73.62 85 LYS A N 1
ATOM 699 C CA . LYS A 1 85 ? -0.468 23.535 1.863 1.00 73.62 85 LYS A CA 1
ATOM 700 C C . LYS A 1 85 ? -0.150 22.249 1.109 1.00 73.62 85 LYS A C 1
ATOM 702 O O . LYS A 1 85 ? -0.257 21.163 1.667 1.00 73.62 85 LYS A O 1
ATOM 707 N N . LEU A 1 86 ? 0.275 22.378 -0.146 1.00 74.19 86 LEU A N 1
ATOM 708 C CA . LEU A 1 86 ? 0.812 21.262 -0.922 1.00 74.19 86 LEU A CA 1
ATOM 709 C C . LEU A 1 86 ? 2.278 21.018 -0.552 1.00 74.19 86 LEU A C 1
ATOM 711 O O . LEU A 1 86 ? 3.127 21.881 -0.767 1.00 74.19 86 LEU A O 1
ATOM 715 N N . GLY A 1 87 ? 2.567 19.825 -0.038 1.00 71.75 87 GLY A N 1
ATOM 716 C CA . GLY A 1 87 ? 3.921 19.360 0.254 1.00 71.75 87 GLY A CA 1
ATOM 717 C C . GLY A 1 87 ? 3.997 18.576 1.559 1.00 71.75 87 GLY A C 1
ATOM 718 O O . GLY A 1 87 ? 3.095 18.647 2.389 1.00 71.75 87 GLY A O 1
ATOM 719 N N . SER A 1 88 ? 5.092 17.836 1.744 1.00 63.16 88 SER A N 1
ATOM 720 C CA . SER A 1 88 ? 5.420 17.287 3.059 1.00 63.16 88 SER A CA 1
ATOM 721 C C . SER A 1 88 ? 5.862 18.446 3.940 1.00 63.16 88 SER A C 1
ATOM 723 O O . SER A 1 88 ? 6.991 18.923 3.841 1.00 63.16 88 SER A O 1
ATOM 725 N N . THR A 1 89 ? 4.957 18.913 4.787 1.00 67.62 89 THR A N 1
ATOM 726 C CA . THR A 1 89 ? 5.325 19.649 5.992 1.00 67.62 89 THR A CA 1
ATOM 727 C C . THR A 1 89 ? 6.220 18.760 6.863 1.00 67.62 89 THR A C 1
ATOM 729 O O . THR A 1 89 ? 6.277 17.535 6.683 1.00 67.62 89 THR A O 1
ATOM 732 N N . GLY A 1 90 ? 6.956 19.355 7.794 1.00 72.69 90 GLY A N 1
ATOM 733 C CA . GLY A 1 90 ? 7.594 18.607 8.867 1.00 72.69 90 GLY A CA 1
ATOM 734 C C . GLY A 1 90 ? 6.571 17.788 9.662 1.00 72.69 90 GLY A C 1
ATOM 735 O O . GLY A 1 90 ? 5.354 17.936 9.520 1.00 72.69 90 GLY A O 1
ATOM 736 N N . SER A 1 91 ? 7.066 16.887 10.513 1.00 78.88 91 SER A N 1
ATOM 737 C CA . SER A 1 91 ? 6.199 16.124 11.422 1.00 78.88 91 SER A CA 1
ATOM 738 C C . SER A 1 91 ? 5.310 17.068 12.244 1.00 78.88 91 SER A C 1
ATOM 740 O O . SER A 1 91 ? 5.725 18.191 12.520 1.00 78.88 91 SER A O 1
ATOM 742 N N . ARG A 1 92 ? 4.140 16.615 12.717 1.00 80.69 92 ARG A N 1
ATOM 743 C CA . ARG A 1 92 ? 3.264 17.415 13.605 1.00 80.69 92 ARG A CA 1
ATOM 744 C C . ARG A 1 92 ? 4.008 17.988 14.819 1.00 80.69 92 ARG A C 1
ATOM 746 O O . ARG A 1 92 ? 3.674 19.064 15.298 1.00 80.69 92 ARG A O 1
ATOM 753 N N . LEU A 1 93 ? 5.051 17.293 15.283 1.00 82.38 93 LEU A N 1
ATOM 754 C CA . LEU A 1 93 ? 5.916 17.761 16.366 1.00 82.38 93 LEU A CA 1
ATOM 755 C C . LEU A 1 93 ? 6.705 19.035 16.005 1.00 82.38 93 LEU A C 1
ATOM 757 O O . LEU A 1 93 ? 7.016 19.824 16.890 1.00 82.38 93 LEU A O 1
ATOM 761 N N . LEU A 1 94 ? 7.035 19.227 14.724 1.00 83.38 94 LEU A N 1
ATOM 762 C CA . LEU A 1 94 ? 7.836 20.342 14.208 1.00 83.38 94 LEU A CA 1
ATOM 763 C C . LEU A 1 94 ? 6.980 21.423 13.532 1.00 83.38 94 LEU A C 1
ATOM 765 O O . LEU A 1 94 ? 7.192 22.605 13.786 1.00 83.38 94 LEU A O 1
ATOM 769 N N . ASP A 1 95 ? 6.002 21.030 12.713 1.00 76.19 95 ASP A N 1
ATOM 770 C CA . ASP A 1 95 ? 5.178 21.956 11.918 1.00 76.19 95 ASP A CA 1
ATOM 771 C C . ASP A 1 95 ? 3.887 22.383 12.629 1.00 76.19 95 ASP A C 1
ATOM 773 O O . ASP A 1 95 ? 3.161 23.256 12.147 1.00 76.19 95 ASP A O 1
ATOM 777 N N . GLY A 1 96 ? 3.631 21.815 13.809 1.00 77.62 96 GLY A N 1
ATOM 778 C CA . GLY A 1 96 ? 2.509 22.164 14.664 1.00 77.62 96 GLY A CA 1
ATOM 779 C C . GLY A 1 96 ? 1.209 21.452 14.303 1.00 77.62 96 GLY A C 1
ATOM 780 O O . GLY A 1 96 ? 1.155 20.520 13.500 1.00 77.62 96 GLY A O 1
ATOM 781 N N . ASN A 1 97 ? 0.148 21.893 14.969 1.00 85.75 97 ASN A N 1
ATOM 782 C CA . ASN A 1 97 ? -1.184 21.311 14.909 1.00 85.75 97 ASN A CA 1
ATOM 783 C C . ASN A 1 97 ? -2.176 22.260 14.222 1.00 85.75 97 ASN A C 1
ATOM 785 O O . ASN A 1 97 ? -1.957 23.472 14.218 1.00 85.75 97 ASN A O 1
ATOM 789 N N . ASN A 1 98 ? -3.266 21.730 13.663 1.00 84.12 98 ASN A N 1
ATOM 790 C CA . ASN A 1 98 ? -4.320 22.540 13.052 1.00 84.12 98 ASN A CA 1
ATOM 791 C C . ASN A 1 98 ? -5.719 21.939 13.270 1.00 84.12 98 ASN A C 1
ATOM 793 O O . ASN A 1 98 ? -5.856 20.748 13.546 1.00 84.12 98 ASN A O 1
ATOM 797 N N . ASP A 1 99 ? -6.748 22.774 13.104 1.00 87.94 99 ASP A N 1
ATOM 798 C CA . ASP A 1 99 ? -8.152 22.411 13.347 1.00 87.94 99 ASP A CA 1
ATOM 799 C C . ASP A 1 99 ? -8.638 21.255 12.458 1.00 87.94 99 ASP A C 1
ATOM 801 O O . ASP A 1 99 ? -9.513 20.486 12.856 1.00 87.94 99 ASP A O 1
ATOM 805 N N . TYR A 1 100 ? -8.065 21.105 11.260 1.00 87.38 100 TYR A N 1
ATOM 806 C CA . TYR A 1 100 ? -8.394 20.005 10.353 1.00 87.38 100 TYR A CA 1
ATOM 807 C C . TYR A 1 100 ? -7.944 18.655 10.923 1.00 87.38 100 TYR A C 1
ATOM 809 O O . TYR A 1 100 ? -8.731 17.711 10.947 1.00 87.38 100 TYR A O 1
ATOM 817 N N . ILE A 1 101 ? -6.718 18.577 11.452 1.00 87.88 101 ILE A N 1
ATOM 818 C CA . ILE A 1 101 ? -6.203 17.367 12.106 1.00 87.88 101 ILE A CA 1
ATOM 819 C C . ILE A 1 101 ? -7.060 17.019 13.327 1.00 87.88 101 ILE A C 1
ATOM 821 O O . ILE A 1 101 ? -7.482 15.875 13.445 1.00 87.88 101 ILE A O 1
ATOM 825 N N . GLU A 1 102 ? -7.382 17.993 14.184 1.00 91.19 102 GLU A N 1
ATOM 826 C CA . GLU A 1 102 ? -8.250 17.769 15.355 1.00 91.19 102 GLU A CA 1
ATOM 827 C C . GLU A 1 102 ? -9.645 17.263 14.952 1.00 91.19 102 GLU A C 1
ATOM 829 O O . GLU A 1 102 ? -10.190 16.342 15.563 1.00 91.19 102 GLU A O 1
ATOM 834 N N . THR A 1 103 ? -10.218 17.827 13.885 1.00 92.50 103 THR A N 1
ATOM 835 C CA . THR A 1 103 ? -11.517 17.392 13.352 1.00 92.50 103 THR A CA 1
ATOM 836 C C . THR A 1 103 ? -11.450 15.942 12.884 1.00 92.50 103 THR A C 1
ATOM 838 O O . THR A 1 103 ? -12.262 15.125 13.318 1.00 92.50 103 THR A O 1
ATOM 841 N N . ILE A 1 104 ? -10.446 15.590 12.075 1.00 91.62 104 ILE A N 1
ATOM 842 C CA . ILE A 1 104 ? -10.242 14.212 11.613 1.00 91.62 104 ILE A CA 1
ATOM 843 C C . ILE A 1 104 ? -10.030 13.261 12.792 1.00 91.62 104 ILE A C 1
ATOM 845 O O . ILE A 1 104 ? -10.608 12.178 12.807 1.00 91.62 104 ILE A O 1
ATOM 849 N N . GLU A 1 105 ? -9.234 13.635 13.794 1.00 92.50 105 GLU A N 1
ATOM 850 C CA . GLU A 1 105 ? -8.998 12.803 14.978 1.00 92.50 105 GLU A CA 1
ATOM 851 C C . GLU A 1 105 ? -10.297 12.533 15.744 1.00 92.50 105 GLU A C 1
ATOM 853 O O . GLU A 1 105 ? -10.554 11.397 16.154 1.00 92.50 105 GLU A O 1
ATOM 858 N N . HIS A 1 106 ? -11.163 13.540 15.870 1.00 94.69 106 HIS A N 1
ATOM 859 C CA . HIS A 1 106 ? -12.490 13.366 16.448 1.00 94.69 106 HIS A CA 1
ATOM 860 C C . HIS A 1 106 ? -13.393 12.459 15.607 1.00 94.69 106 HIS A C 1
ATOM 862 O O . HIS A 1 106 ? -14.060 11.589 16.171 1.00 94.69 106 HIS A O 1
ATOM 868 N N . GLU A 1 107 ? -13.422 12.622 14.286 1.00 95.06 107 GLU A N 1
ATOM 869 C CA . GLU A 1 107 ? -14.207 11.767 13.386 1.00 95.06 107 GLU A CA 1
ATOM 870 C C . GLU A 1 107 ? -13.709 10.311 13.409 1.00 95.06 107 GLU A C 1
ATOM 872 O O . GLU A 1 107 ? -14.502 9.368 13.498 1.00 95.06 107 GLU A O 1
ATOM 877 N N . ILE A 1 108 ? -12.389 10.103 13.422 1.00 95.44 108 ILE A N 1
ATOM 878 C CA . ILE A 1 108 ? -11.756 8.789 13.582 1.00 95.44 108 ILE A CA 1
ATOM 879 C C . ILE A 1 108 ? -12.140 8.171 14.931 1.00 95.44 108 ILE A C 1
ATOM 881 O O . ILE A 1 108 ? -12.551 7.011 14.974 1.00 95.44 108 ILE A O 1
ATOM 885 N N . ALA A 1 109 ? -12.065 8.925 16.032 1.00 93.81 109 ALA A N 1
ATOM 886 C CA . ALA A 1 109 ? -12.438 8.43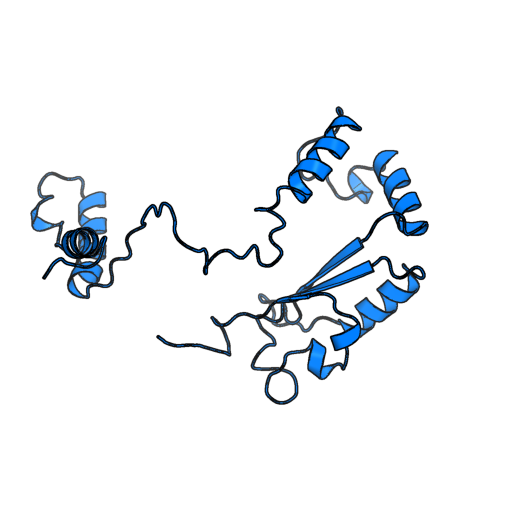3 17.362 1.00 93.81 109 ALA A CA 1
ATOM 887 C C . ALA A 1 109 ? -13.936 8.074 17.460 1.00 93.81 109 ALA A C 1
ATOM 889 O O . ALA A 1 109 ? -14.329 7.161 18.197 1.00 93.81 109 ALA A O 1
ATOM 890 N N . LYS A 1 110 ? -14.788 8.761 16.688 1.00 95.44 110 LYS A N 1
ATOM 891 C CA . LYS A 1 110 ? -16.212 8.431 16.528 1.00 95.44 110 LYS A CA 1
ATOM 892 C C . LYS A 1 110 ? -16.466 7.285 15.545 1.00 95.44 110 LYS A C 1
ATOM 894 O O . LYS A 1 110 ? -17.586 6.779 15.497 1.00 95.44 110 LYS A O 1
ATOM 899 N N . GLY A 1 111 ? -15.459 6.811 14.817 1.00 94.19 111 GLY A N 1
ATOM 900 C CA . GLY A 1 111 ? -15.621 5.772 13.800 1.00 94.19 111 GLY A CA 1
ATOM 901 C C . GLY A 1 111 ? -16.342 6.254 12.540 1.00 94.19 111 GLY A C 1
ATOM 902 O O . GLY A 1 111 ? -16.827 5.433 11.772 1.00 94.19 111 GLY A O 1
ATOM 903 N N . GLU A 1 112 ? -16.425 7.569 12.336 1.00 95.06 112 GLU A N 1
ATOM 904 C CA . GLU A 1 112 ? -17.008 8.199 11.143 1.00 95.06 112 GLU A CA 1
ATOM 905 C C . GLU A 1 112 ? -16.029 8.151 9.957 1.00 95.06 112 GLU A C 1
ATOM 907 O O . GLU A 1 112 ? -16.436 8.214 8.799 1.00 95.06 112 GLU A O 1
ATOM 912 N N . ARG A 1 113 ? -14.732 7.971 10.242 1.00 93.19 113 ARG A N 1
ATOM 913 C CA . ARG A 1 113 ? -13.668 7.785 9.248 1.00 93.19 113 ARG A CA 1
ATOM 914 C C . ARG A 1 113 ? -12.936 6.466 9.469 1.00 93.19 113 ARG A C 1
ATOM 916 O O . ARG A 1 113 ? -12.706 6.053 10.607 1.00 93.19 113 ARG A O 1
ATOM 923 N N . CYS A 1 114 ? -12.541 5.823 8.372 1.00 92.12 114 CYS A N 1
ATOM 924 C CA . CYS A 1 114 ? -11.719 4.615 8.389 1.00 92.12 114 CYS A CA 1
ATOM 925 C C . CYS A 1 114 ? -10.230 4.976 8.312 1.00 92.12 114 CYS A C 1
ATOM 927 O O . CYS A 1 114 ? -9.833 5.798 7.489 1.00 92.12 114 CYS A O 1
ATOM 929 N N . VAL A 1 115 ? -9.403 4.322 9.124 1.00 94.50 115 VAL A N 1
ATOM 930 C CA . VAL A 1 115 ? -7.940 4.407 9.087 1.00 94.50 115 VAL A CA 1
ATOM 931 C C . VAL A 1 115 ? -7.400 3.189 8.348 1.00 94.50 115 VAL A C 1
ATOM 933 O O . VAL A 1 115 ? -7.737 2.055 8.683 1.00 94.50 115 VAL A O 1
ATOM 936 N N . ILE A 1 116 ? -6.553 3.416 7.348 1.00 94.38 116 ILE A N 1
ATOM 937 C CA . ILE A 1 116 ? -5.849 2.348 6.637 1.00 94.38 116 ILE A CA 1
ATOM 938 C C . ILE A 1 116 ? -4.404 2.318 7.128 1.00 94.38 116 ILE A C 1
ATOM 940 O O . ILE A 1 116 ? -3.693 3.317 7.035 1.00 94.38 116 ILE A O 1
ATOM 944 N N . ILE A 1 117 ? -3.975 1.170 7.646 1.00 96.19 117 ILE A N 1
ATOM 945 C CA . ILE A 1 117 ? -2.620 0.937 8.143 1.00 96.19 117 ILE A CA 1
ATOM 946 C C . ILE A 1 117 ? -1.907 0.022 7.149 1.00 96.19 117 ILE A C 1
ATOM 948 O O . ILE A 1 117 ? -2.237 -1.159 7.032 1.00 96.19 117 ILE A O 1
ATOM 952 N N . SER A 1 118 ? -0.934 0.573 6.426 1.00 95.19 118 SER A N 1
ATOM 953 C CA . SER A 1 118 ? -0.170 -0.157 5.410 1.00 95.19 118 SER A CA 1
ATOM 954 C C . SER A 1 118 ? 1.208 -0.548 5.937 1.00 95.19 118 SER A C 1
ATOM 956 O O . SER A 1 118 ? 1.955 0.321 6.386 1.00 95.19 118 SER A O 1
ATOM 958 N N . VAL A 1 119 ? 1.558 -1.835 5.870 1.00 95.12 119 VAL A N 1
ATOM 959 C CA . VAL A 1 119 ? 2.851 -2.359 6.351 1.00 95.12 119 VAL A CA 1
ATOM 960 C C . VAL A 1 119 ? 3.414 -3.438 5.427 1.00 95.12 119 VAL A C 1
ATOM 962 O O . VAL A 1 119 ? 2.666 -4.196 4.814 1.00 95.12 119 VAL A O 1
ATOM 965 N N . GLU A 1 120 ? 4.740 -3.548 5.362 1.00 94.19 120 GLU A N 1
ATOM 966 C CA . GLU A 1 120 ? 5.430 -4.707 4.785 1.00 94.19 120 GLU A CA 1
ATOM 967 C C . GLU A 1 120 ? 5.643 -5.766 5.870 1.00 94.19 120 GLU A C 1
ATOM 969 O O . GLU A 1 120 ? 5.974 -5.440 7.005 1.00 94.19 120 GLU A O 1
ATOM 974 N N . THR A 1 121 ? 5.475 -7.045 5.538 1.00 93.19 121 THR A N 1
ATOM 975 C CA . THR A 1 121 ? 5.714 -8.151 6.490 1.00 93.19 121 THR A CA 1
ATOM 976 C C . THR A 1 121 ? 7.187 -8.430 6.742 1.00 93.19 121 THR A C 1
ATOM 978 O O . THR A 1 121 ? 7.560 -8.807 7.852 1.00 93.19 121 THR A O 1
ATOM 981 N N . VAL A 1 122 ? 8.011 -8.267 5.709 1.00 92.62 122 VAL A N 1
ATOM 982 C CA . VAL A 1 122 ? 9.466 -8.384 5.758 1.00 92.62 122 VAL A CA 1
ATOM 983 C C . VAL A 1 122 ? 10.019 -7.188 5.002 1.00 92.62 122 VAL A C 1
ATOM 985 O O . VAL A 1 122 ? 9.832 -7.097 3.786 1.00 92.62 122 VAL A O 1
ATOM 988 N N . TYR A 1 123 ? 10.671 -6.280 5.724 1.00 89.19 123 TYR A N 1
ATOM 989 C CA . TYR A 1 123 ? 11.179 -5.035 5.159 1.00 89.19 123 TYR A CA 1
ATOM 990 C C . TYR A 1 123 ? 12.346 -5.318 4.216 1.00 89.19 123 TYR A C 1
ATOM 992 O O . TYR A 1 123 ? 13.327 -5.958 4.593 1.00 89.19 123 TYR A O 1
ATOM 1000 N N . SER A 1 124 ? 12.260 -4.835 2.975 1.00 82.31 124 SER A N 1
ATOM 1001 C CA . SER A 1 124 ? 13.183 -5.254 1.911 1.00 82.31 124 SER A CA 1
ATOM 1002 C C . SER A 1 124 ? 14.653 -4.877 2.127 1.00 82.31 124 SER A C 1
ATOM 1004 O O . SER A 1 124 ? 15.522 -5.480 1.502 1.00 82.31 124 SER A O 1
ATOM 1006 N N . MET A 1 125 ? 14.926 -3.844 2.931 1.00 83.12 125 MET A N 1
ATOM 1007 C CA . MET A 1 125 ? 16.283 -3.323 3.129 1.00 83.12 125 MET A CA 1
ATOM 1008 C C . MET A 1 125 ? 17.107 -4.225 4.047 1.00 83.12 125 MET A C 1
ATOM 1010 O O . MET A 1 125 ? 18.157 -4.710 3.633 1.00 83.12 125 MET A O 1
ATOM 1014 N N . ASP A 1 126 ? 16.598 -4.481 5.251 1.00 89.00 126 ASP A N 1
ATOM 1015 C CA . ASP A 1 126 ? 17.334 -5.195 6.301 1.00 89.00 126 ASP A CA 1
ATOM 1016 C C . ASP A 1 126 ? 16.827 -6.631 6.514 1.00 89.00 126 ASP A C 1
ATOM 1018 O O . ASP A 1 126 ? 17.503 -7.455 7.126 1.00 89.00 126 ASP A O 1
ATOM 1022 N N . GLY A 1 127 ? 15.660 -6.970 5.956 1.00 86.12 127 GLY A N 1
ATOM 1023 C CA . GLY A 1 127 ? 15.021 -8.274 6.142 1.00 86.12 127 GLY A CA 1
ATOM 1024 C C . GLY A 1 127 ? 14.322 -8.428 7.494 1.00 86.12 127 GLY A C 1
ATOM 1025 O O . GLY A 1 127 ? 13.924 -9.541 7.844 1.00 86.12 127 GLY A O 1
ATOM 1026 N N . ASP A 1 128 ? 14.159 -7.333 8.239 1.00 93.38 128 ASP A N 1
ATOM 1027 C CA . ASP A 1 128 ? 13.460 -7.321 9.518 1.00 93.38 128 ASP A CA 1
ATOM 1028 C C . ASP A 1 128 ? 11.999 -7.749 9.350 1.00 93.38 128 ASP A C 1
ATOM 1030 O O . ASP A 1 128 ? 11.302 -7.343 8.413 1.00 93.38 128 ASP A O 1
ATOM 1034 N N . ILE A 1 129 ? 11.530 -8.580 10.280 1.00 94.25 129 ILE A N 1
ATOM 1035 C CA . ILE A 1 129 ? 10.152 -9.069 10.301 1.00 94.25 129 ILE A CA 1
ATOM 1036 C C . ILE A 1 129 ? 9.287 -8.071 11.068 1.00 94.25 129 ILE A C 1
ATOM 1038 O O . ILE A 1 129 ? 9.593 -7.700 12.200 1.00 94.25 129 ILE A O 1
ATOM 1042 N N . CYS A 1 130 ? 8.173 -7.673 10.464 1.00 93.62 130 CYS A N 1
ATOM 1043 C CA . CYS A 1 130 ? 7.183 -6.815 11.097 1.00 93.62 130 CYS A CA 1
ATOM 1044 C C . CYS A 1 130 ? 6.550 -7.505 12.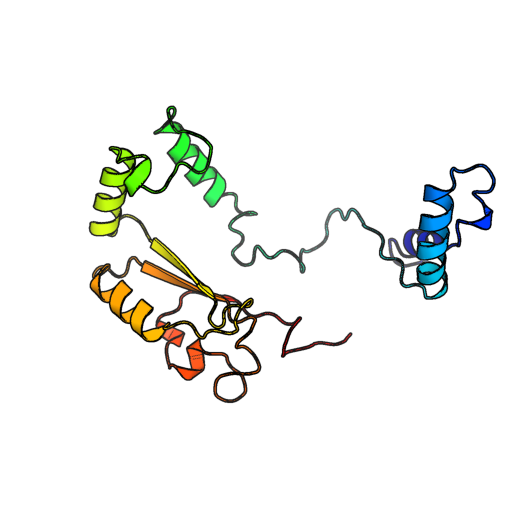318 1.00 93.62 130 CYS A C 1
ATOM 1046 O O . CYS A 1 130 ? 6.066 -8.638 12.217 1.00 93.62 130 CYS A O 1
ATOM 1048 N N . SER A 1 131 ? 6.461 -6.791 13.447 1.00 96.44 131 SER A N 1
ATOM 1049 C CA . SER A 1 131 ? 5.676 -7.179 14.631 1.00 96.44 131 SER A CA 1
ATOM 1050 C C . SER A 1 131 ? 4.162 -7.085 14.377 1.00 96.44 131 SER A C 1
ATOM 1052 O O . SER A 1 131 ? 3.419 -6.414 15.094 1.00 96.44 131 SER A O 1
ATOM 1054 N N . LEU A 1 132 ? 3.679 -7.756 13.329 1.00 96.81 132 LEU A N 1
ATOM 1055 C CA . LEU A 1 132 ? 2.330 -7.575 12.800 1.00 96.81 132 LEU A CA 1
ATOM 1056 C C . LEU A 1 132 ? 1.244 -7.909 13.829 1.00 96.81 132 LEU A C 1
ATOM 1058 O O . LEU A 1 132 ? 0.249 -7.197 13.927 1.00 96.81 132 LEU A O 1
ATOM 1062 N N . LYS A 1 133 ? 1.438 -8.967 14.625 1.00 97.06 133 LYS A N 1
ATOM 1063 C CA . LYS A 1 133 ? 0.475 -9.359 15.663 1.00 97.06 133 LYS A CA 1
ATOM 1064 C C . LYS A 1 133 ? 0.294 -8.262 16.716 1.00 97.06 133 LYS A C 1
ATOM 1066 O O . LYS A 1 133 ? -0.835 -7.899 17.024 1.00 97.06 133 LYS A O 1
ATOM 1071 N N . GLU A 1 134 ? 1.399 -7.706 17.205 1.00 97.19 134 GLU A N 1
ATOM 1072 C CA . GLU A 1 134 ? 1.394 -6.621 18.192 1.00 97.19 134 GLU A CA 1
ATOM 1073 C C . GLU A 1 134 ? 0.754 -5.359 17.603 1.00 97.19 134 GLU A C 1
ATOM 1075 O O . GLU A 1 134 ? -0.072 -4.725 18.250 1.00 97.19 134 GLU A O 1
ATOM 1080 N N . MET A 1 135 ? 1.061 -5.028 16.344 1.00 97.00 135 MET A N 1
ATOM 1081 C CA . MET A 1 135 ? 0.436 -3.900 15.648 1.00 97.00 135 MET A CA 1
ATOM 1082 C C . MET A 1 135 ? -1.083 -4.056 15.528 1.00 97.00 135 MET A C 1
ATOM 1084 O O . MET A 1 135 ? -1.809 -3.097 15.784 1.00 97.00 135 MET A O 1
ATOM 1088 N N . VAL A 1 136 ? -1.575 -5.248 15.174 1.00 96.88 136 VAL A N 1
ATOM 1089 C CA . VAL A 1 136 ? -3.018 -5.536 15.102 1.00 96.88 136 VAL A CA 1
ATOM 1090 C C . VAL A 1 136 ? -3.671 -5.408 16.481 1.00 96.88 136 VAL A C 1
ATOM 1092 O O . VAL A 1 136 ? -4.726 -4.787 16.604 1.00 96.88 136 VAL A O 1
ATOM 1095 N N . GLU A 1 137 ? -3.048 -5.948 17.530 1.00 96.88 137 GLU A N 1
ATOM 1096 C CA . GLU A 1 137 ? -3.547 -5.843 18.909 1.00 96.88 137 GLU A CA 1
ATOM 1097 C C . GLU A 1 137 ? -3.606 -4.383 19.388 1.00 96.88 137 GLU A C 1
ATOM 1099 O O . GLU A 1 137 ? -4.618 -3.947 19.944 1.00 96.88 137 GLU A O 1
ATOM 1104 N N . ILE A 1 138 ? -2.563 -3.599 19.105 1.00 96.44 138 ILE A N 1
ATOM 1105 C CA . ILE A 1 138 ? -2.513 -2.165 19.405 1.00 96.44 138 ILE A CA 1
ATOM 1106 C C . ILE A 1 138 ? -3.604 -1.425 18.632 1.00 96.44 138 ILE A C 1
ATOM 1108 O O . ILE A 1 138 ? -4.366 -0.670 19.231 1.00 96.44 138 ILE A O 1
ATOM 1112 N N . ALA A 1 139 ? -3.737 -1.659 17.326 1.00 95.94 139 ALA A N 1
ATOM 1113 C CA . ALA A 1 139 ? -4.758 -1.004 16.517 1.00 95.94 139 ALA A CA 1
ATOM 1114 C C . ALA A 1 139 ? -6.171 -1.297 17.040 1.00 95.94 139 ALA A C 1
ATOM 1116 O O . ALA A 1 139 ? -6.972 -0.379 17.174 1.00 95.94 139 ALA A O 1
ATOM 1117 N N . LYS A 1 140 ? -6.472 -2.538 17.436 1.00 95.31 140 LYS A N 1
ATOM 1118 C CA . LYS A 1 140 ? -7.761 -2.871 18.066 1.00 95.31 140 LYS A CA 1
ATOM 1119 C C . LYS A 1 140 ? -8.005 -2.113 19.371 1.00 95.31 140 LYS A C 1
ATOM 1121 O O . LYS A 1 140 ? -9.136 -1.720 19.639 1.00 95.31 140 LYS A O 1
ATOM 1126 N N . SER A 1 141 ? -6.957 -1.905 20.168 1.00 95.25 141 SER A N 1
ATOM 1127 C CA . SER A 1 141 ? -7.029 -1.124 21.408 1.00 95.25 141 SER A CA 1
ATOM 1128 C C . SER A 1 141 ? -7.287 0.365 21.140 1.00 95.25 141 SER A C 1
ATOM 1130 O O . SER A 1 141 ? -8.143 0.972 21.782 1.00 95.25 141 SER A O 1
ATOM 1132 N N . PHE A 1 142 ? -6.596 0.949 20.157 1.00 94.19 142 PHE A N 1
ATOM 1133 C CA . PHE A 1 142 ? -6.744 2.362 19.785 1.00 94.19 142 PHE A CA 1
ATOM 1134 C C . PHE A 1 142 ? -8.032 2.660 19.007 1.00 94.19 142 PHE A C 1
ATOM 1136 O O . PHE A 1 142 ? -8.585 3.752 19.131 1.00 94.19 142 PHE A O 1
ATOM 1143 N N . PHE A 1 143 ? -8.535 1.694 18.238 1.00 94.88 143 PHE A N 1
ATOM 1144 C CA . PHE A 1 143 ? -9.727 1.820 17.402 1.00 94.88 143 PHE A CA 1
ATOM 1145 C C . PHE A 1 143 ? -10.801 0.807 17.832 1.00 94.88 143 PHE A C 1
ATOM 1147 O O . PHE A 1 143 ? -11.158 -0.087 17.059 1.00 94.88 143 PHE A O 1
ATOM 1154 N N . PRO A 1 144 ? -11.381 0.942 19.043 1.00 92.81 144 PRO A N 1
ATOM 1155 C CA . PRO A 1 144 ? -12.342 -0.025 19.586 1.00 92.81 144 PRO A CA 1
ATOM 1156 C C . PRO A 1 144 ? -13.647 -0.113 18.778 1.00 92.81 144 PRO A C 1
ATOM 1158 O O . PRO A 1 144 ? -14.429 -1.042 18.960 1.00 92.81 144 PRO A O 1
ATOM 1161 N N . ARG A 1 145 ? -13.893 0.846 17.875 1.00 94.19 145 ARG A N 1
ATOM 1162 C CA . ARG A 1 145 ? -15.022 0.839 16.934 1.00 94.19 145 ARG A CA 1
ATOM 1163 C C . ARG A 1 145 ? -14.763 0.001 15.674 1.00 94.19 145 ARG A C 1
ATOM 1165 O O . ARG A 1 145 ? -15.672 -0.145 14.866 1.00 94.19 145 ARG A O 1
ATOM 1172 N N . GLY A 1 146 ? -13.555 -0.539 15.492 1.00 92.81 146 GLY A N 1
ATOM 1173 C CA . GLY A 1 146 ? -13.209 -1.389 14.348 1.00 92.81 146 GLY A CA 1
ATOM 1174 C C . GLY A 1 146 ? -13.018 -0.634 13.028 1.00 92.81 146 GLY A C 1
ATOM 1175 O O . GLY A 1 146 ? -13.035 -1.239 11.960 1.00 92.81 146 GLY A O 1
ATOM 1176 N N . ASN A 1 147 ? -12.823 0.685 13.083 1.00 95.62 147 ASN A N 1
ATOM 1177 C CA . ASN A 1 147 ? -12.612 1.539 11.915 1.00 95.62 147 ASN A CA 1
ATOM 1178 C C . ASN A 1 147 ? -11.140 1.619 11.471 1.00 95.62 147 ASN A C 1
ATOM 1180 O O . ASN A 1 147 ? -10.790 2.521 10.720 1.00 95.62 147 ASN A O 1
ATOM 1184 N N . ALA A 1 148 ? -10.280 0.698 11.911 1.00 96.44 148 ALA A N 1
ATOM 1185 C CA . ALA A 1 148 ? -8.918 0.553 11.406 1.00 96.44 148 ALA A CA 1
ATOM 1186 C C . ALA A 1 148 ? -8.779 -0.751 10.619 1.00 96.44 148 ALA A C 1
ATOM 1188 O O . ALA A 1 148 ? -9.206 -1.805 11.085 1.00 96.44 148 ALA A O 1
ATOM 1189 N N . GLN A 1 149 ? -8.188 -0.669 9.430 1.00 95.81 149 GLN A N 1
ATOM 1190 C CA . GLN A 1 149 ? -8.025 -1.789 8.509 1.00 95.81 149 GLN A CA 1
ATOM 1191 C C . GLN A 1 149 ? -6.574 -1.888 8.055 1.00 95.81 149 GLN A C 1
ATOM 1193 O O . GLN A 1 149 ? -5.939 -0.877 7.757 1.00 95.81 149 GLN A O 1
ATOM 1198 N N . PHE A 1 150 ? -6.053 -3.111 7.984 1.00 97.19 150 PHE A N 1
ATOM 1199 C CA . PHE A 1 150 ? -4.678 -3.356 7.558 1.00 97.19 150 PHE A CA 1
ATOM 1200 C C . PHE A 1 150 ? -4.592 -3.728 6.078 1.00 97.19 150 PHE A C 1
ATOM 1202 O O . PHE A 1 150 ? -5.346 -4.576 5.589 1.00 97.19 150 PHE A O 1
ATOM 1209 N N . ILE A 1 151 ? -3.609 -3.137 5.398 1.00 95.56 151 ILE A N 1
ATOM 1210 C CA . ILE A 1 151 ? -3.116 -3.574 4.092 1.00 95.56 151 ILE A CA 1
ATOM 1211 C C . ILE A 1 151 ? -1.685 -4.054 4.292 1.00 95.56 151 ILE A C 1
ATOM 1213 O O . ILE A 1 151 ? -0.822 -3.307 4.746 1.00 95.56 151 ILE A O 1
ATOM 1217 N N . VAL A 1 152 ? -1.432 -5.316 3.974 1.00 96.31 152 VAL A N 1
ATOM 1218 C CA . VAL A 1 152 ? -0.155 -5.956 4.277 1.00 96.31 152 VAL A CA 1
ATOM 1219 C C . VAL A 1 152 ? 0.531 -6.402 2.992 1.00 96.31 152 VAL A C 1
ATOM 1221 O O . VAL A 1 152 ? -0.037 -7.186 2.233 1.00 96.31 152 VAL A O 1
ATOM 1224 N N . ASP A 1 153 ? 1.759 -5.940 2.762 1.00 94.38 153 ASP A N 1
ATOM 1225 C CA . ASP A 1 153 ? 2.618 -6.409 1.674 1.00 94.38 153 ASP A CA 1
ATOM 1226 C C . ASP A 1 153 ? 3.421 -7.651 2.102 1.00 94.38 153 ASP A C 1
ATOM 1228 O O . ASP A 1 153 ? 4.252 -7.634 3.015 1.00 94.38 153 ASP A O 1
ATOM 1232 N N . GLU A 1 154 ? 3.144 -8.767 1.433 1.00 94.25 154 GLU A N 1
ATOM 1233 C CA . GLU A 1 154 ? 3.753 -10.079 1.641 1.00 94.25 154 GLU A CA 1
ATOM 1234 C C . GLU A 1 154 ? 4.791 -10.413 0.558 1.00 94.25 154 GLU A C 1
ATOM 1236 O O . GLU A 1 154 ? 5.143 -11.578 0.362 1.00 94.25 154 GLU A O 1
ATOM 1241 N N . ALA A 1 155 ? 5.309 -9.431 -0.181 1.00 90.75 155 ALA A N 1
ATOM 1242 C CA . ALA A 1 155 ? 6.210 -9.681 -1.300 1.00 90.75 155 ALA A CA 1
ATOM 1243 C C . ALA A 1 155 ? 7.477 -10.470 -0.916 1.00 90.75 155 ALA A C 1
ATOM 1245 O O . ALA A 1 155 ? 7.973 -11.257 -1.725 1.00 90.75 155 ALA A O 1
ATOM 1246 N N . HIS A 1 156 ? 7.999 -10.269 0.296 1.00 89.88 156 HIS A N 1
ATOM 1247 C CA . HIS A 1 156 ? 9.222 -10.914 0.794 1.00 89.88 156 HIS A CA 1
ATOM 1248 C C . HIS A 1 156 ? 8.978 -12.101 1.740 1.00 89.88 156 HIS A C 1
ATOM 1250 O O . HIS A 1 156 ? 9.887 -12.894 1.969 1.00 89.88 156 HIS A O 1
ATOM 1256 N N . SER A 1 157 ? 7.762 -12.261 2.251 1.00 90.69 157 SER A N 1
ATOM 1257 C CA . SER A 1 157 ? 7.357 -13.383 3.106 1.00 90.69 157 SER A CA 1
ATOM 1258 C C . SER A 1 157 ? 6.698 -14.517 2.313 1.00 90.69 157 SER A C 1
ATOM 1260 O O . SER A 1 157 ? 6.799 -15.685 2.695 1.00 90.69 157 SER A O 1
ATOM 1262 N N . THR A 1 158 ? 6.022 -14.204 1.204 1.00 90.44 158 THR A N 1
ATOM 1263 C CA . THR A 1 158 ? 5.360 -15.193 0.345 1.00 90.44 158 THR A CA 1
ATOM 1264 C C . THR A 1 158 ? 6.389 -16.165 -0.211 1.00 90.44 158 THR A C 1
ATOM 1266 O O . THR A 1 158 ? 7.450 -15.755 -0.667 1.00 90.44 158 THR A O 1
ATOM 1269 N N . GLY A 1 159 ? 6.084 -17.461 -0.176 1.00 87.44 159 GLY A N 1
ATOM 1270 C CA . GLY A 1 159 ? 6.976 -18.547 -0.584 1.00 87.44 159 GLY A CA 1
ATOM 1271 C C . GLY A 1 159 ? 8.096 -18.870 0.414 1.00 87.44 159 GLY A C 1
ATOM 1272 O O . GLY A 1 159 ? 8.791 -19.862 0.213 1.00 87.44 159 GLY A O 1
ATOM 1273 N N . VAL A 1 160 ? 8.255 -18.082 1.484 1.00 88.31 160 VAL A N 1
ATOM 1274 C CA . VAL A 1 160 ? 9.341 -18.226 2.472 1.00 88.31 160 VAL A CA 1
ATOM 1275 C C . VAL A 1 160 ? 8.796 -18.540 3.866 1.00 88.31 160 VAL A C 1
ATOM 1277 O O . VAL A 1 160 ? 9.269 -19.464 4.522 1.00 88.31 160 VAL A O 1
ATOM 1280 N N . ILE A 1 161 ? 7.787 -17.792 4.316 1.00 90.19 161 ILE A N 1
ATOM 1281 C CA . ILE A 1 161 ? 7.225 -17.852 5.670 1.00 90.19 161 ILE A CA 1
ATOM 1282 C C . ILE A 1 161 ? 5.835 -18.501 5.638 1.00 90.19 161 ILE A C 1
ATOM 1284 O O . ILE A 1 161 ? 5.082 -18.37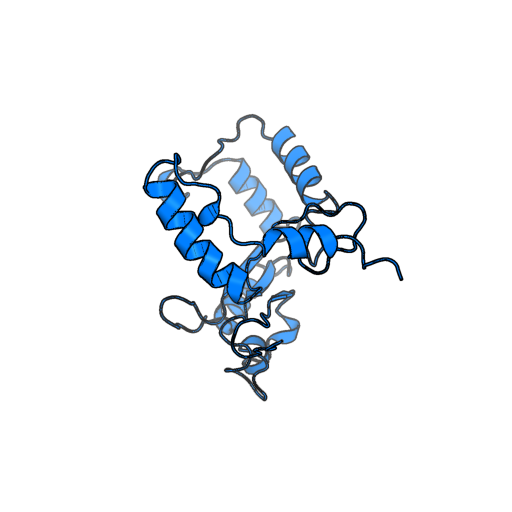0 4.669 1.00 90.19 161 ILE A O 1
ATOM 1288 N N . GLY A 1 162 ? 5.485 -19.191 6.725 1.00 89.44 162 GLY A N 1
ATOM 1289 C CA . GLY A 1 162 ? 4.187 -19.833 6.905 1.00 89.44 162 GLY A CA 1
ATOM 1290 C C . GLY A 1 162 ? 4.099 -21.206 6.252 1.00 89.44 162 GLY A C 1
ATOM 1291 O O . GLY A 1 162 ? 4.889 -21.580 5.385 1.00 89.44 162 GLY A O 1
ATOM 1292 N N . GLU A 1 163 ? 3.120 -21.996 6.686 1.00 89.00 163 GLU A N 1
ATOM 1293 C CA . GLU A 1 163 ? 2.918 -23.338 6.149 1.00 89.00 163 GLU A CA 1
ATOM 1294 C C . GLU A 1 163 ? 2.684 -23.264 4.633 1.00 89.00 163 GLU A C 1
ATOM 1296 O O . GLU A 1 163 ? 1.793 -22.541 4.179 1.00 89.00 163 GLU A O 1
ATOM 1301 N N . LYS A 1 164 ? 3.487 -24.010 3.860 1.00 89.25 164 LYS A N 1
ATOM 1302 C CA . LYS A 1 164 ? 3.510 -23.989 2.384 1.00 89.25 164 LYS A CA 1
ATOM 1303 C C . LYS A 1 164 ? 3.849 -22.614 1.781 1.00 89.25 164 LYS A C 1
ATOM 1305 O O . LYS A 1 164 ? 3.463 -22.338 0.651 1.00 89.25 164 LYS A O 1
ATOM 1310 N N . GLY A 1 165 ? 4.554 -21.752 2.519 1.00 88.94 165 GLY A N 1
ATOM 1311 C CA . GLY A 1 165 ? 4.969 -20.433 2.036 1.00 88.94 165 GLY A CA 1
ATOM 1312 C C . GLY A 1 165 ? 3.808 -19.449 1.878 1.00 88.94 165 GLY A C 1
ATOM 1313 O O . GLY A 1 165 ? 3.853 -18.568 1.023 1.00 88.94 165 GLY A O 1
ATOM 1314 N N . ARG A 1 166 ? 2.733 -19.605 2.658 1.00 89.81 166 ARG A N 1
ATOM 1315 C CA . ARG A 1 166 ? 1.524 -18.771 2.552 1.00 89.81 166 ARG A CA 1
ATOM 1316 C C . ARG A 1 166 ? 1.697 -17.326 3.032 1.00 89.81 166 ARG A C 1
ATOM 1318 O O . ARG A 1 166 ? 0.744 -16.563 2.905 1.00 89.81 166 ARG A O 1
ATOM 1325 N N . GLY A 1 167 ? 2.861 -16.948 3.557 1.00 93.56 167 GLY A N 1
ATOM 1326 C CA . GLY A 1 167 ? 3.148 -15.619 4.093 1.00 93.56 167 GLY A CA 1
ATOM 1327 C C . GLY A 1 167 ? 3.059 -15.553 5.619 1.00 93.56 167 GLY A C 1
ATOM 1328 O O . GLY A 1 167 ? 2.577 -16.474 6.289 1.00 93.56 167 GLY A O 1
ATOM 1329 N N . LEU A 1 168 ? 3.538 -14.440 6.169 1.00 96.12 168 LEU A N 1
ATOM 1330 C CA . LEU A 1 168 ? 3.586 -14.159 7.599 1.00 96.12 168 LEU A CA 1
ATOM 1331 C C . LEU A 1 168 ? 2.183 -14.016 8.197 1.00 96.12 168 LEU A C 1
ATOM 1333 O O . LEU A 1 168 ? 1.951 -14.511 9.296 1.00 96.12 168 LEU A O 1
ATOM 1337 N N . VAL A 1 169 ? 1.227 -13.416 7.478 1.00 96.88 169 VAL A N 1
ATOM 1338 C CA . VAL A 1 169 ? -0.150 -13.261 7.986 1.00 96.88 169 VAL A CA 1
ATOM 1339 C C . VAL A 1 169 ? -0.758 -14.625 8.311 1.00 96.88 169 VAL A C 1
ATOM 1341 O O . VAL A 1 169 ? -1.333 -14.803 9.382 1.00 96.88 169 VAL A O 1
ATOM 1344 N N . SER A 1 170 ? -0.572 -15.607 7.421 1.00 95.81 170 SER A N 1
ATOM 1345 C CA . SER A 1 170 ? -1.081 -16.966 7.637 1.00 95.81 170 SER A CA 1
ATOM 1346 C C . SER A 1 170 ? -0.297 -17.726 8.701 1.00 95.81 170 SER A C 1
ATOM 1348 O O . SER A 1 170 ? -0.869 -18.484 9.478 1.00 95.81 170 SER A O 1
ATOM 1350 N N . HIS A 1 171 ? 1.013 -17.487 8.792 1.00 96.50 171 HIS A N 1
ATOM 1351 C CA . HIS A 1 171 ? 1.825 -18.033 9.877 1.00 96.50 171 HIS A CA 1
ATOM 1352 C C . HIS A 1 171 ? 1.330 -17.588 11.263 1.00 96.50 171 HIS A C 1
ATOM 1354 O O . HIS A 1 171 ? 1.364 -18.376 12.204 1.00 96.50 171 HIS A O 1
ATOM 1360 N N . LEU A 1 172 ? 0.861 -16.342 11.376 1.00 96.81 172 LEU A N 1
ATOM 1361 C CA . LEU A 1 172 ? 0.375 -15.750 12.622 1.00 96.81 172 LEU A CA 1
ATOM 1362 C C . LEU A 1 172 ? -1.123 -15.987 12.885 1.00 96.81 172 LEU A C 1
ATOM 1364 O O . LEU A 1 172 ? -1.599 -15.624 13.961 1.00 96.81 172 LEU A O 1
ATOM 1368 N N . GLY A 1 173 ? -1.863 -16.582 11.944 1.00 96.62 173 GLY A N 1
ATOM 1369 C CA . GLY A 1 173 ? -3.309 -16.798 12.072 1.00 96.62 173 GLY A CA 1
ATOM 1370 C C . GLY A 1 173 ? -4.134 -15.506 12.020 1.00 96.62 173 GLY A C 1
ATOM 1371 O O . GLY A 1 173 ? -5.181 -15.419 12.661 1.00 96.62 173 GLY A O 1
ATOM 1372 N N . LEU A 1 174 ? -3.635 -14.476 11.329 1.00 97.06 174 LEU A N 1
ATOM 1373 C CA . LEU A 1 174 ? -4.237 -13.139 11.275 1.00 97.06 174 LEU A CA 1
ATOM 1374 C C . LEU A 1 174 ? -5.089 -12.914 10.019 1.00 97.06 174 LEU A C 1
ATOM 1376 O O . LEU A 1 174 ? -5.458 -11.784 9.725 1.00 97.06 174 LEU A O 1
ATOM 1380 N N . GLU A 1 175 ? -5.426 -13.956 9.258 1.00 95.56 175 GLU A N 1
ATOM 1381 C CA . GLU A 1 175 ? -6.126 -13.817 7.974 1.00 95.56 175 GLU A CA 1
ATOM 1382 C C . GLU A 1 175 ? -7.464 -13.072 8.076 1.00 95.56 175 GLU A C 1
ATOM 1384 O O . GLU A 1 175 ? -7.834 -12.376 7.137 1.00 95.56 175 GLU A O 1
ATOM 1389 N N . ASN A 1 176 ? -8.165 -13.181 9.208 1.00 95.62 176 ASN A N 1
ATOM 1390 C CA . ASN A 1 176 ? -9.441 -12.491 9.438 1.00 95.62 176 ASN A CA 1
ATOM 1391 C C . ASN A 1 176 ? -9.280 -11.040 9.923 1.00 95.62 176 ASN A C 1
ATOM 1393 O O . ASN A 1 176 ? -10.266 -10.319 10.025 1.00 95.62 176 ASN A O 1
ATOM 1397 N N . GLU A 1 177 ? -8.057 -10.626 10.252 1.00 95.94 177 GLU A N 1
ATOM 1398 C CA . GLU A 1 177 ? -7.740 -9.299 10.796 1.00 95.94 177 GLU A CA 1
ATOM 1399 C C . GLU A 1 177 ? -7.157 -8.359 9.736 1.00 95.94 177 GLU A C 1
ATOM 1401 O O . GLU A 1 177 ? -7.058 -7.151 9.946 1.00 95.94 177 GLU A O 1
ATOM 1406 N N . ILE A 1 178 ? -6.738 -8.916 8.598 1.00 96.62 178 ILE A N 1
ATOM 1407 C CA . ILE A 1 178 ? -6.088 -8.185 7.517 1.00 96.62 178 ILE A CA 1
ATOM 1408 C C . ILE A 1 178 ? -7.055 -8.071 6.343 1.00 96.62 178 ILE A C 1
ATOM 1410 O O . ILE A 1 178 ? -7.374 -9.066 5.696 1.00 96.62 178 ILE A O 1
ATOM 1414 N N . ALA A 1 179 ? -7.486 -6.846 6.040 1.00 94.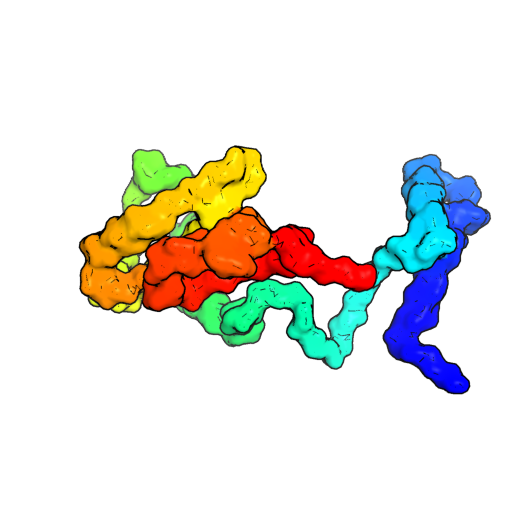75 179 ALA A N 1
ATOM 1415 C CA . ALA A 1 179 ? -8.440 -6.588 4.966 1.00 94.75 179 ALA A CA 1
ATOM 1416 C C . ALA A 1 179 ? -7.868 -6.950 3.589 1.00 94.75 179 ALA A C 1
ATOM 1418 O O . ALA A 1 179 ? -8.566 -7.522 2.752 1.00 94.75 179 ALA A O 1
ATOM 1419 N N . ILE A 1 180 ? -6.601 -6.600 3.340 1.00 94.12 180 ILE A N 1
ATOM 1420 C CA . ILE A 1 180 ? -5.948 -6.809 2.044 1.00 94.12 180 ILE A CA 1
ATOM 1421 C C . ILE A 1 180 ? -4.530 -7.328 2.253 1.00 94.12 180 ILE A C 1
ATOM 1423 O O . ILE A 1 180 ? -3.745 -6.760 3.012 1.00 94.12 180 ILE A O 1
ATOM 1427 N N . ARG A 1 181 ? -4.186 -8.386 1.517 1.00 93.12 181 ARG A N 1
ATOM 1428 C CA . ARG A 1 181 ? -2.838 -8.954 1.458 1.00 93.12 181 ARG A CA 1
ATOM 1429 C C . ARG A 1 181 ? -2.313 -8.837 0.038 1.00 93.12 181 ARG A C 1
ATOM 1431 O O . ARG A 1 181 ? -2.896 -9.399 -0.889 1.00 93.12 181 ARG A O 1
ATOM 1438 N N . LEU A 1 182 ? -1.226 -8.101 -0.132 1.00 91.12 182 LEU A N 1
ATOM 1439 C CA . LEU A 1 182 ? -0.552 -7.953 -1.411 1.00 91.12 182 LEU A CA 1
ATOM 1440 C C . LEU A 1 182 ? 0.502 -9.050 -1.529 1.00 91.12 182 LEU A C 1
ATOM 1442 O O . LEU A 1 182 ? 1.367 -9.196 -0.674 1.00 91.12 182 LEU A O 1
ATOM 1446 N N . HIS A 1 183 ? 0.427 -9.827 -2.601 1.00 88.94 183 HIS A N 1
ATOM 1447 C CA . HIS A 1 183 ? 1.410 -10.852 -2.928 1.00 88.94 183 HIS A CA 1
ATOM 1448 C C . HIS A 1 183 ? 2.071 -10.500 -4.258 1.00 88.94 183 HIS A C 1
ATOM 1450 O O . HIS A 1 183 ? 1.441 -9.909 -5.134 1.00 88.94 183 HIS A O 1
ATOM 1456 N N . THR A 1 184 ? 3.328 -10.910 -4.441 1.00 81.75 184 THR A N 1
ATOM 1457 C CA . THR A 1 184 ? 4.018 -10.748 -5.725 1.00 81.75 184 THR A CA 1
ATOM 1458 C C . THR A 1 184 ? 4.433 -12.081 -6.328 1.00 81.75 184 THR A C 1
ATOM 1460 O O . THR A 1 184 ? 4.931 -12.974 -5.643 1.00 81.75 184 THR A O 1
ATOM 1463 N N . PHE A 1 185 ? 4.278 -12.192 -7.647 1.00 78.12 185 PHE A N 1
ATOM 1464 C CA . PHE A 1 185 ? 4.720 -13.349 -8.429 1.00 78.12 185 PHE A CA 1
ATOM 1465 C C . PHE A 1 185 ? 6.150 -13.210 -8.968 1.00 78.12 185 PHE A C 1
ATOM 1467 O O . PHE A 1 185 ? 6.684 -14.154 -9.547 1.00 78.12 185 PHE A O 1
ATOM 1474 N N . SER A 1 186 ? 6.788 -12.049 -8.788 1.00 73.38 186 SER A N 1
ATOM 1475 C CA . SER A 1 186 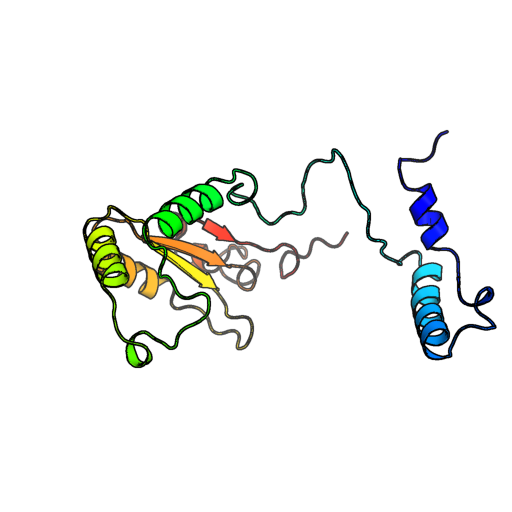? 8.138 -11.779 -9.302 1.00 73.38 186 SER A CA 1
ATOM 1476 C C . SER A 1 186 ? 9.270 -12.148 -8.334 1.00 73.38 186 SER A C 1
ATOM 1478 O O . SER A 1 186 ? 10.435 -12.066 -8.720 1.00 73.38 186 SER A O 1
ATOM 1480 N N . LYS A 1 187 ? 8.949 -12.553 -7.095 1.00 77.81 187 LYS A N 1
ATOM 1481 C CA . LYS A 1 187 ? 9.911 -12.994 -6.065 1.00 77.81 187 LYS A CA 1
ATOM 1482 C C . LYS A 1 187 ? 9.832 -14.506 -5.866 1.00 77.81 187 LYS A C 1
ATOM 1484 O O . LYS A 1 187 ? 9.981 -15.228 -6.838 1.00 77.81 187 LYS A O 1
ATOM 1489 N N . ALA A 1 188 ? 9.599 -15.015 -4.656 1.00 72.06 188 ALA A N 1
ATOM 1490 C CA . ALA A 1 188 ? 9.701 -16.451 -4.366 1.00 72.06 188 ALA A CA 1
ATOM 1491 C C . ALA A 1 188 ? 8.797 -17.343 -5.240 1.00 72.06 188 ALA A C 1
ATOM 1493 O O . ALA A 1 188 ? 9.147 -18.484 -5.522 1.00 72.06 188 ALA A O 1
ATOM 1494 N N . LEU A 1 189 ? 7.661 -16.818 -5.708 1.00 66.88 189 LEU A N 1
ATOM 1495 C CA . LEU A 1 189 ? 6.711 -17.535 -6.562 1.00 66.88 189 LEU A CA 1
ATOM 1496 C C . LEU A 1 189 ? 7.109 -17.604 -8.046 1.00 66.88 189 LEU A C 1
ATOM 1498 O O . LEU A 1 189 ? 6.254 -17.979 -8.844 1.00 66.88 189 LEU A O 1
ATOM 1502 N N . VAL A 1 190 ? 8.352 -17.238 -8.411 1.00 58.50 190 VAL A N 1
ATOM 1503 C CA . VAL A 1 190 ? 8.854 -17.067 -9.790 1.00 58.50 190 VAL A CA 1
ATOM 1504 C C . VAL A 1 190 ? 8.079 -17.896 -10.825 1.00 58.50 190 VAL A C 1
ATOM 1506 O O . VAL A 1 190 ? 8.401 -19.053 -11.101 1.00 58.50 190 VAL A O 1
ATOM 1509 N N . PHE A 1 191 ? 7.110 -17.256 -11.480 1.00 45.16 191 PHE A N 1
ATOM 1510 C CA . PHE A 1 191 ? 6.567 -17.742 -12.742 1.00 45.16 191 PHE A CA 1
ATOM 1511 C C . PHE A 1 191 ? 7.567 -17.339 -13.827 1.00 45.16 191 PHE A C 1
ATOM 1513 O O . PHE A 1 191 ? 7.506 -16.236 -14.377 1.00 45.16 191 PHE A O 1
ATOM 1520 N N . ARG A 1 192 ? 8.556 -18.198 -14.099 1.00 33.34 192 ARG A N 1
ATOM 1521 C CA . ARG A 1 192 ? 9.374 -18.025 -15.305 1.00 33.34 192 ARG A CA 1
ATOM 1522 C C . ARG A 1 192 ? 8.477 -18.327 -16.506 1.00 33.34 192 ARG A C 1
ATOM 1524 O O . ARG A 1 192 ? 7.904 -19.411 -16.577 1.00 33.34 192 ARG A O 1
ATOM 1531 N N . ARG A 1 193 ? 8.315 -17.336 -17.387 1.00 43.12 193 ARG A N 1
ATOM 1532 C CA . ARG A 1 193 ? 7.806 -17.558 -18.745 1.00 43.12 193 ARG A CA 1
ATOM 1533 C C . ARG A 1 193 ? 8.765 -18.435 -19.535 1.00 43.12 193 ARG A C 1
ATOM 1535 O O . ARG A 1 193 ? 9.986 -18.321 -19.278 1.00 43.12 193 ARG A O 1
#

Sequence (193 aa):
MALPIGLDKWIRAQEPRLPKMRDAPVFYRNLEETLDARRAENNLITLRTRKDSYDFFSNDFLSLEASGMLREAFFEELALYPGFKLGSTGSRLLDGNNDYIETIEHEIAKGERCVIISVETVYSMDGDICSLKEMVEIAKSFFPRGNAQFIVDEAHSTGVIGEKGRGLVSHLGLENEIAIRLHTFSKALVFRR

InterPro domains:
  IPR004839 Aminotransferase, class I/classII, large domain [PF00155] (101-189)
  IPR015421 Pyridoxal phosphate-dependent transferase, major domain [G3DSA:3.40.640.10] (69-110)
  IPR015421 Pyridoxal phosphate-dependent transferase, major domain [G3DSA:3.40.640.10] (112-189)
  IPR015422 Pyridoxal phosphate-dependent transferase, small domain [G3DSA:3.90.1150.10] (52-68)
  IPR015424 Pyridoxal phosphate-dependent transferase [SSF53383] (35-189)
  IPR050087 8-amino-7-oxononanoate synthase class-II [PTHR13693] (113-189)

pLDDT: mean 86.31, std 10.81, range [33.34, 97.19]

Organism: NCBI:txid1141098

Radius of gyration: 24.81 Å; chains: 1; bounding box: 46×51×65 Å

Foldseek 3Di:
DDDPPCPVVLLVQLDQCLVVQPPPPPVVNVVSVVQNVCSVVSNRDDDDDDDPDDDPDDPCPVCCVVVCPVVVVVVVVCVVPVPDDPDDDPDCVPRHDDPVVVVVVVCQQVLVAAAEAEEEQQDPPPRDGDPVVVVLVVCCVSRVVLRYAYAYEQAPQALPDDDNRNGPCNNVVNPVRHPHYHYDCVPNVPPDD

=== Feature glossary ===
A reading guide for the features in this record.

Start from the sequence.

  · Sequence gives the chain of amino acids in standard one-letter code (A=alanine, C=cysteine, …, Y=tyrosine), read N→C. It is the only feature that is directly encoded by the gene; all structural features are derived from the folded form of this sequence.

Fold it, and you get atomic coordinates and the backbone conformation that goes with them.

  · Structure coordinates are given as an mmCIF _atom_site loop: one row per atom with element, residue name, chain id, sequence number, and x/y/z position in Å. Only the four main-chain atoms per residue are included here; side chains are omitted to keep the record compact.

  · Backbone dihedral angles. Every residue except chain termini has a φ (preceding-C → N → Cα → C) and a ψ (N → Cα → C → next-N). They are reported in degrees following the IUPAC sign convention. Secondary structure is essentially a statement about which (φ, ψ) basin each residue occupies.

  · Eight-state secondary structure (DSSP): H is the canonical α-helix, G the tighter 3₁₀-helix, I the wider π-helix; E/B are β-structure, T and S are turns and bends, and '-' is everything else. DSSP derives these from the pattern of main-chain N–H···O=C hydrogen bonds, not from the sequence.

  · SS3 is a coarse helix/strand/coil call (letters a/b/c) made by the P-SEA algorithm from inter-Cα distances and dihedrals. It is less detailed than DSSP but needs only Cα positions.

Summarize the fold with a handful of shape descriptors and a per-residue structural alphabet.

  · Radius of gyration (Rg) is the root-mean-square distance of Cα atoms from their centroid — a single number for overall size and compactness. A globular domain of N residues has Rg ≈ 2.2·N^0.38 Å; an extended or disordered chain has a much larger Rg. The Cα contact count is the number of residue pairs whose Cα atoms are within 8 Å and are more than four positions apart in sequence — a standard proxy for tertiary packing density. The bounding box is the smallest axis-aligned box enclosing all Cα atoms.

  · 3Di is Foldseek's structural alphabet. Each residue is assigned one of twenty discrete states based on how its Cα sits relative to its spatial (not sequential) neighbors. Aligning 3Di strings finds structural homologs roughly as well as full 3D superposition, but orders of magnitude faster.

  · Solvent-accessible surface area (SASA) is the area in Å² traced out by the centre of a 1.4 Å probe sphere (a water molecule) rolled over the protein's van der Waals surface (Shrake–Rupley / Lee–Richards construction). Buried residues have near-zero SASA; fully exposed residues can exceed 200 Å². The total SASA scales roughly with the number of surface residues.

Ask how reliable the model is.

  · For AlphaFold models, the B-factor field carries pLDDT — the model's own estimate of local accuracy on a 0–100 scale. Regions with pLDDT<50 should be treated as essentially unmodeled; they often correspond to intrinsically disordered segments.

  · For experimental (PDB) structures, the B-factor (temperature factor) quantifies the positional spread of each atom in the crystal — a combination of thermal vibration and static disorder — in units of Å². High B-factors mark flexible loops or poorly resolved regions; low B-factors mark the rigid, well-ordered core.

  · Predicted Aligned Error (PAE) is an AlphaFold confidence matrix: entry (i, j) is the expected error in the position of residue j, in ångströms, when the prediction is superimposed on the true structure at residue i. Low PAE within a block of residues means that block is internally rigid and well-predicted; high PAE between two blocks means their relative placement is uncertain even if each block individually is confident.

Place it in context: what it resembles, what it is annotated as, and how it looks.

  · Structural nearest neighbors (via Foldseek easy-search vs the PDB). Reported per hit: target PDB id, E-value, and alignment TM-score. A TM-score above ~0.5 is the conventional threshold for 'same fold'.

  · Functional annotations link the protein to curated databases. InterPro entries identify conserved domains and families by matching the sequence against member-database signatures (Pfam, PROSITE, CDD, …). Gene Ontology (GO) terms describe molecular function, biological process, and cellular component in a controlled vocabulary. CATH places the structure in a hierarchical fold classification (Class/Architecture/Topology/Homologous-superfamily). The organism is the source species.

  · The contact map is a binary N×N matrix image: pixel (i, j) is dark where Cα_i and Cα_j are within 8 Å and |i−j|>4. Because the |i−j|>4 filter removes local helical contacts, off-diagonal stripes parallel to the main diagonal indicate parallel β-sheets; stripes perpendicular to it indicate antiparallel β-sheets. The Ramachandran plot scatters every residue's (φ, ψ) pair against the sterically allowed regions. The PAE heatmap renders the predicted-aligned-error matrix.

  · Six rendered views show the 3D structure from the faces of a cube — i.e. along ±x, ±y, ±z. Rendering representation is drawn randomly per protein from cartoon (secondary-structure ribbons), sticks (backbone bonds), or molecular surface; coloring is either N→C rainbow (blue at the N-terminus through red at the C-terminus) or one color per chain.